Protein AF-A0A950UXP6-F1 (afdb_monomer)

Radius of gyration: 19.3 Å; Cα contacts (8 Å, |Δi|>4): 239; chains: 1; bounding box: 40×37×67 Å

pLDDT: mean 90.18, std 8.87, range [47.34, 98.25]
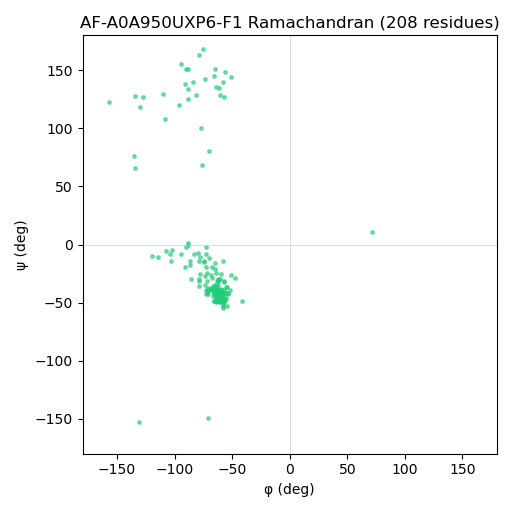
Foldseek 3Di:
DVVVVVVVLVVLQVVLVVLLVVCVVQFPDPLLSQLLNLLSVVSNDPDDDLVSLVSNVSLLLCLLAQPDPVCLLLSLLLQLLQNAQLLVLLACVVCLVVSVVVSVVSSVVSCVNYDHDDPSNVVSVVVSVVVSVVSNVLSVVHRQFDPPVLVDPDDDDPPDDPVRSVVVSCVSSCVVPDDVSSVVSVVRSSSSSNSSSVSSSVSSNVVVVD

Mean predicted aligned error: 5.14 Å

Structure (mmCIF, N/CA/C/O backbone):
data_AF-A0A950UXP6-F1
#
_entry.id   AF-A0A950UXP6-F1
#
loop_
_atom_site.group_PDB
_atom_site.id
_atom_site.type_symbol
_atom_site.label_atom_id
_atom_site.label_alt_id
_atom_site.label_comp_id
_atom_site.label_asym_id
_atom_site.label_entity_id
_atom_site.label_seq_id
_atom_site.pdbx_PDB_ins_code
_atom_site.Cartn_x
_atom_site.Cartn_y
_atom_site.Cartn_z
_atom_site.occupancy
_atom_site.B_iso_or_equiv
_atom_site.auth_seq_id
_atom_site.auth_comp_id
_atom_site.auth_asym_id
_atom_site.auth_atom_id
_atom_site.pdbx_PDB_model_num
ATOM 1 N N . GLY A 1 1 ? 12.033 -17.186 -8.660 1.00 54.62 1 GLY A N 1
ATOM 2 C CA . GLY A 1 1 ? 11.450 -17.536 -9.979 1.00 54.62 1 GLY A CA 1
ATOM 3 C C . GLY A 1 1 ? 10.002 -17.074 -10.069 1.00 54.62 1 GLY A C 1
ATOM 4 O O . GLY A 1 1 ? 9.448 -16.728 -9.034 1.00 54.62 1 GLY A O 1
ATOM 5 N N . ILE A 1 2 ? 9.396 -17.073 -11.267 1.00 62.41 2 ILE A N 1
ATOM 6 C CA . ILE A 1 2 ? 7.981 -16.674 -11.494 1.00 62.41 2 ILE A CA 1
ATOM 7 C C . ILE A 1 2 ? 7.035 -17.468 -10.588 1.00 62.41 2 ILE A C 1
ATOM 9 O O . ILE A 1 2 ? 6.173 -16.883 -9.944 1.00 62.41 2 ILE A O 1
ATOM 13 N N . ALA A 1 3 ? 7.279 -18.776 -10.458 1.00 72.31 3 ALA 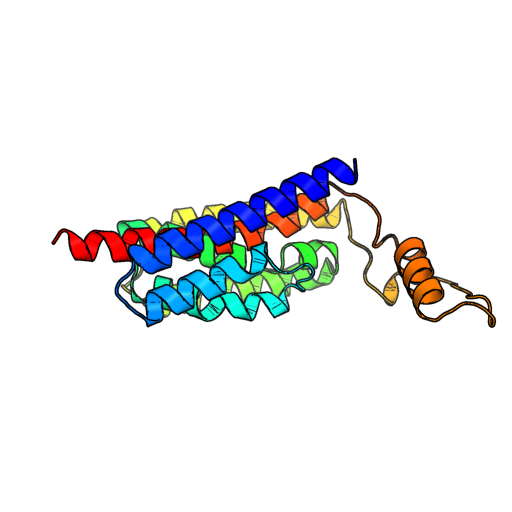A N 1
ATOM 14 C CA . ALA A 1 3 ? 6.513 -19.651 -9.576 1.00 72.31 3 ALA A CA 1
ATOM 15 C C . ALA A 1 3 ? 6.518 -19.166 -8.114 1.00 72.31 3 ALA A C 1
ATOM 17 O O . ALA A 1 3 ? 5.475 -19.121 -7.479 1.00 72.31 3 ALA A O 1
ATOM 18 N N . GLY A 1 4 ? 7.667 -18.706 -7.603 1.00 77.19 4 GLY A N 1
ATOM 19 C CA . GLY A 1 4 ? 7.795 -18.213 -6.226 1.00 77.19 4 GLY A CA 1
ATOM 20 C C . GLY A 1 4 ? 6.960 -16.962 -5.942 1.00 77.19 4 GLY A C 1
ATOM 21 O O . GLY A 1 4 ? 6.277 -16.906 -4.927 1.00 77.19 4 GLY A O 1
ATOM 22 N N . ALA A 1 5 ? 6.962 -15.982 -6.851 1.00 77.81 5 ALA A N 1
ATOM 23 C CA . ALA A 1 5 ? 6.135 -14.782 -6.702 1.00 77.81 5 ALA A CA 1
ATOM 24 C C . ALA A 1 5 ? 4.634 -15.111 -6.787 1.00 77.81 5 ALA A C 1
ATOM 26 O O . ALA A 1 5 ? 3.845 -14.564 -6.021 1.00 77.81 5 ALA A O 1
ATOM 27 N N . GLY A 1 6 ? 4.258 -16.053 -7.662 1.00 83.94 6 GLY A N 1
ATOM 28 C CA . GLY A 1 6 ? 2.890 -16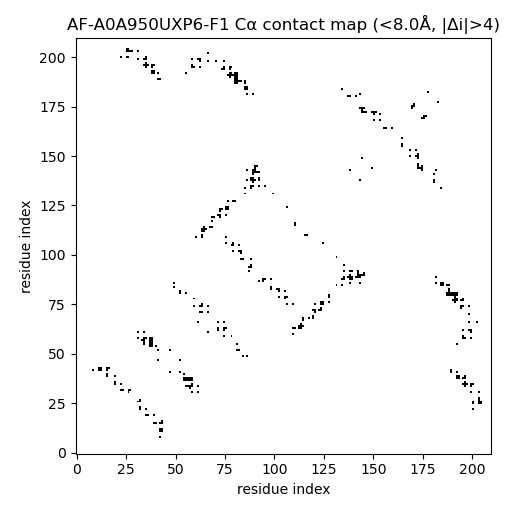.566 -7.747 1.00 83.94 6 GLY A CA 1
ATOM 29 C C . GLY A 1 6 ? 2.431 -17.247 -6.456 1.00 83.94 6 GLY A C 1
ATOM 30 O O . GLY A 1 6 ? 1.329 -16.974 -5.988 1.00 83.94 6 GLY A O 1
ATOM 31 N N . TYR A 1 7 ? 3.284 -18.065 -5.829 1.00 88.69 7 TYR A N 1
ATOM 32 C CA . TYR A 1 7 ? 2.965 -18.698 -4.545 1.00 88.69 7 TYR A CA 1
ATOM 33 C C . TYR A 1 7 ? 2.802 -17.687 -3.411 1.00 88.69 7 TYR A C 1
ATOM 35 O O . TYR A 1 7 ? 1.889 -17.836 -2.605 1.00 88.69 7 TYR A O 1
ATOM 43 N N . VAL A 1 8 ? 3.640 -16.646 -3.358 1.00 87.75 8 VAL A N 1
ATOM 44 C CA . VAL A 1 8 ? 3.496 -15.575 -2.360 1.00 87.75 8 VAL A CA 1
ATOM 45 C C . VAL A 1 8 ? 2.188 -14.815 -2.570 1.00 87.75 8 VAL A C 1
ATOM 47 O O . VAL A 1 8 ? 1.439 -14.641 -1.614 1.00 87.75 8 VAL A O 1
ATOM 50 N N . ALA A 1 9 ? 1.870 -14.423 -3.807 1.00 87.88 9 ALA A N 1
ATOM 51 C CA . ALA A 1 9 ? 0.616 -13.737 -4.116 1.00 87.88 9 ALA A CA 1
ATOM 52 C C . ALA A 1 9 ? -0.607 -14.596 -3.752 1.00 87.88 9 ALA A C 1
ATOM 54 O O . ALA A 1 9 ? -1.523 -14.114 -3.089 1.00 87.88 9 ALA A O 1
ATOM 55 N N . LEU A 1 10 ? -0.587 -15.885 -4.107 1.00 91.75 10 LEU A N 1
ATOM 56 C CA . LEU A 1 10 ? -1.640 -16.830 -3.741 1.00 91.75 10 LEU A CA 1
ATOM 57 C C . LEU A 1 10 ? -1.766 -16.977 -2.219 1.00 91.75 10 LEU A C 1
ATOM 59 O O . LEU A 1 10 ? -2.875 -16.936 -1.693 1.00 91.75 10 LEU A O 1
ATOM 63 N N . ALA A 1 11 ? -0.650 -17.110 -1.501 1.00 93.44 11 ALA A N 1
ATOM 64 C CA . ALA A 1 11 ? -0.654 -17.201 -0.044 1.00 93.44 11 ALA A CA 1
ATOM 65 C C . ALA A 1 11 ? -1.231 -15.933 0.605 1.00 93.44 11 ALA A C 1
ATOM 67 O O . ALA A 1 11 ? -2.054 -16.033 1.513 1.00 93.44 11 ALA A O 1
ATOM 68 N N . CYS A 1 12 ? -0.860 -14.748 0.112 1.00 92.88 12 CYS A N 1
ATOM 69 C CA . CYS A 1 12 ? -1.416 -13.473 0.560 1.00 92.88 12 CYS A CA 1
ATOM 70 C C . CYS A 1 12 ? -2.926 -13.377 0.300 1.00 92.88 12 CYS A C 1
ATOM 72 O O . CYS A 1 12 ? -3.671 -12.993 1.201 1.00 92.88 12 CYS A O 1
ATOM 74 N N . ALA A 1 13 ? -3.389 -13.781 -0.886 1.00 94.50 13 ALA A N 1
ATOM 75 C CA . ALA A 1 13 ? -4.809 -13.799 -1.226 1.00 94.50 13 ALA A CA 1
ATOM 76 C C . ALA A 1 13 ? -5.597 -14.756 -0.315 1.00 94.50 13 ALA A C 1
ATOM 78 O O . ALA A 1 13 ? -6.622 -14.378 0.253 1.00 94.50 13 ALA A O 1
ATOM 79 N N . LEU A 1 14 ? -5.090 -15.976 -0.102 1.00 96.81 14 LEU A N 1
ATOM 80 C CA . LEU A 1 14 ? -5.701 -16.956 0.802 1.00 96.81 14 LEU A CA 1
ATOM 81 C C . LEU A 1 14 ? -5.740 -16.448 2.248 1.00 96.81 14 LEU A C 1
ATOM 83 O O . LEU A 1 14 ? -6.762 -16.594 2.922 1.00 96.81 14 LEU A O 1
ATOM 87 N N . ALA A 1 15 ? -4.665 -15.812 2.717 1.00 96.44 15 ALA A N 1
ATOM 88 C CA . ALA A 1 15 ? -4.619 -15.199 4.039 1.00 96.44 15 ALA A CA 1
ATOM 89 C C . ALA A 1 15 ? -5.642 -14.059 4.174 1.00 96.44 15 ALA A C 1
ATOM 91 O O . ALA A 1 15 ? -6.345 -13.994 5.182 1.00 96.44 15 ALA A O 1
ATOM 92 N N . ALA A 1 16 ? -5.790 -13.206 3.156 1.00 96.94 16 ALA A N 1
ATOM 93 C CA . ALA A 1 16 ? -6.777 -12.126 3.144 1.00 96.94 16 ALA A CA 1
ATOM 94 C C . ALA A 1 16 ? -8.223 -12.648 3.149 1.00 96.94 16 ALA A C 1
ATOM 96 O O . ALA A 1 16 ? -9.075 -12.106 3.862 1.00 96.94 16 ALA A O 1
ATOM 97 N N . VAL A 1 17 ? -8.501 -13.740 2.429 1.0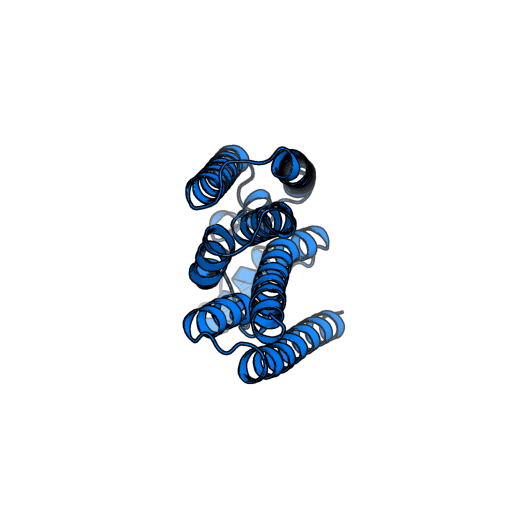0 97.62 17 VAL A N 1
ATOM 98 C CA . VAL A 1 17 ? -9.807 -14.421 2.461 1.00 97.62 17 VAL A CA 1
ATOM 99 C C . VAL A 1 17 ? -10.066 -15.031 3.839 1.00 97.62 17 VAL A C 1
ATOM 101 O O . VAL A 1 17 ? -11.121 -14.794 4.431 1.00 97.62 17 VAL A O 1
ATOM 104 N N . ALA A 1 18 ? -9.100 -15.762 4.400 1.00 97.81 18 ALA A N 1
ATOM 105 C CA . ALA A 1 18 ? -9.225 -16.340 5.737 1.00 97.81 18 ALA A CA 1
ATOM 106 C C . ALA A 1 18 ? -9.451 -15.253 6.801 1.00 97.81 18 ALA A C 1
ATOM 108 O O . ALA A 1 18 ? -10.334 -15.381 7.654 1.00 97.81 18 ALA A O 1
ATOM 109 N N . PHE A 1 19 ? -8.712 -14.146 6.719 1.00 97.88 19 PHE A N 1
ATOM 110 C CA . PHE A 1 19 ? -8.855 -13.028 7.644 1.00 97.88 19 PHE A CA 1
ATOM 111 C C . PHE A 1 19 ? -10.197 -12.304 7.476 1.00 97.88 19 PHE A C 1
ATOM 113 O O . PHE A 1 19 ? -10.835 -11.965 8.474 1.00 97.88 19 PHE A O 1
ATOM 120 N N . SER A 1 20 ? -10.703 -12.183 6.245 1.00 97.75 20 SER A N 1
ATOM 121 C CA . SER A 1 20 ? -12.061 -11.692 5.976 1.00 97.75 20 SER A CA 1
ATOM 122 C C . SER A 1 20 ? -13.133 -12.550 6.658 1.00 97.75 20 SER A C 1
ATOM 124 O O . SER A 1 20 ? -14.059 -12.012 7.267 1.00 97.75 20 SER A O 1
ATOM 126 N N . VAL A 1 21 ? -12.992 -13.882 6.648 1.00 98.06 21 VAL A N 1
ATOM 127 C CA . VAL A 1 21 ? -13.912 -14.790 7.364 1.00 98.06 21 VAL A CA 1
ATOM 128 C C . VAL A 1 21 ? -13.849 -14.567 8.878 1.00 98.06 21 VAL A C 1
ATOM 130 O O . VAL A 1 21 ? -14.887 -14.552 9.549 1.00 98.06 21 VAL A O 1
ATOM 133 N N . VAL A 1 22 ? -12.650 -14.364 9.433 1.00 97.81 22 VAL A N 1
ATOM 134 C CA . VAL A 1 22 ? -12.478 -14.049 10.860 1.00 97.81 22 VAL A CA 1
ATOM 135 C C . VAL A 1 22 ? -13.161 -12.724 11.204 1.00 97.81 22 VAL A C 1
ATOM 137 O O . VAL A 1 22 ? -13.957 -12.689 12.144 1.00 97.81 22 VAL A O 1
ATOM 140 N N . ILE A 1 23 ? -12.924 -11.666 10.424 1.00 97.31 23 ILE A N 1
ATOM 141 C CA . ILE A 1 23 ? -13.570 -10.355 10.584 1.00 97.31 23 ILE A CA 1
ATOM 142 C C . ILE A 1 23 ? -15.091 -10.484 10.509 1.00 97.31 23 ILE A C 1
ATOM 144 O O . ILE A 1 23 ? -15.781 -10.000 11.404 1.00 97.31 23 ILE A O 1
ATOM 148 N N . TRP A 1 24 ? -15.625 -11.193 9.511 1.00 97.12 24 TRP A N 1
ATOM 149 C CA . TRP A 1 24 ? -17.066 -11.401 9.356 1.00 97.12 24 TRP A CA 1
ATOM 150 C C . TRP A 1 24 ? -17.715 -11.979 10.621 1.00 97.12 24 TRP A C 1
ATOM 152 O O . TRP A 1 24 ? -18.787 -11.538 11.032 1.00 97.12 24 TRP A O 1
ATOM 162 N N . ARG A 1 25 ? -17.046 -12.943 11.266 1.00 96.25 25 ARG A N 1
ATOM 163 C CA . ARG A 1 25 ? -17.531 -13.604 12.488 1.00 96.25 25 ARG A CA 1
ATOM 164 C C . ARG A 1 25 ? -17.308 -12.763 13.753 1.00 96.25 25 ARG A C 1
ATOM 166 O O . ARG A 1 25 ? -18.116 -12.804 14.686 1.00 96.25 25 ARG A O 1
ATOM 173 N N . ARG A 1 26 ? -16.193 -12.030 13.825 1.00 95.44 26 ARG A N 1
ATOM 174 C CA . ARG A 1 26 ? -15.686 -11.389 15.056 1.00 95.44 26 ARG A CA 1
ATOM 175 C C . ARG A 1 26 ? -15.936 -9.883 15.142 1.00 95.44 26 ARG A C 1
ATOM 177 O O . ARG A 1 26 ? -15.877 -9.339 16.240 1.00 95.44 26 ARG A O 1
ATOM 184 N N . VAL A 1 27 ? -16.306 -9.216 14.057 1.00 95.38 27 VAL A N 1
ATOM 185 C CA . VAL A 1 27 ? -16.578 -7.773 14.038 1.00 95.38 27 VAL A CA 1
ATOM 186 C C . VAL A 1 27 ? -18.087 -7.544 13.881 1.00 95.38 27 VAL A C 1
ATOM 188 O O . VAL A 1 27 ? -18.634 -7.820 12.816 1.00 95.38 27 VAL A O 1
ATOM 191 N N . PRO A 1 28 ? -18.801 -7.100 14.935 1.00 91.88 28 PRO A N 1
ATOM 192 C CA . PRO A 1 28 ? -20.252 -6.921 14.865 1.00 91.88 28 PRO A CA 1
ATOM 193 C C . PRO A 1 28 ? -20.639 -5.695 14.023 1.00 91.88 28 PRO A C 1
ATOM 195 O O . PRO A 1 28 ? -21.582 -5.764 13.225 1.00 91.88 28 PRO A O 1
ATOM 198 N N . ASP A 1 29 ? -19.877 -4.604 14.150 1.00 93.75 29 ASP A N 1
ATOM 199 C CA . ASP A 1 29 ? -20.122 -3.355 13.435 1.00 93.75 29 ASP A CA 1
ATOM 200 C C . ASP A 1 29 ? -20.053 -3.559 11.913 1.00 93.75 29 ASP A C 1
ATOM 202 O O . ASP A 1 29 ? -19.114 -4.153 11.372 1.00 93.75 29 ASP A O 1
ATOM 206 N N . ARG A 1 30 ? -21.096 -3.106 11.212 1.00 95.56 30 ARG A N 1
ATOM 207 C CA . ARG A 1 30 ? -21.222 -3.284 9.758 1.00 95.56 30 ARG A CA 1
ATOM 208 C C . ARG A 1 30 ? -20.224 -2.403 9.019 1.00 95.56 30 ARG A C 1
ATOM 210 O O . ARG A 1 30 ? -19.632 -2.859 8.043 1.00 95.56 30 ARG A O 1
ATOM 217 N N . PHE A 1 31 ? -20.015 -1.179 9.502 1.00 95.88 31 PHE A N 1
ATOM 218 C CA . PHE A 1 31 ? -19.092 -0.251 8.862 1.00 95.88 31 PHE A CA 1
ATOM 219 C C . PHE A 1 31 ? -17.634 -0.678 9.071 1.00 95.88 31 PHE A C 1
ATOM 221 O O . PHE A 1 31 ? -16.878 -0.694 8.108 1.00 95.88 31 PHE A O 1
ATOM 228 N N . ALA A 1 32 ? -17.259 -1.142 10.267 1.00 96.69 32 ALA A N 1
ATOM 229 C CA . ALA A 1 32 ? -15.955 -1.753 10.533 1.00 96.69 32 ALA A CA 1
ATOM 230 C C . ALA A 1 32 ? -15.675 -2.946 9.607 1.00 96.69 32 ALA A C 1
ATOM 232 O O . ALA A 1 32 ? -14.589 -3.047 9.045 1.00 96.69 32 ALA A O 1
ATOM 233 N N . ARG A 1 33 ? -16.654 -3.839 9.400 1.00 97.19 33 ARG A N 1
ATOM 234 C CA . ARG A 1 33 ? -16.501 -4.958 8.454 1.00 97.19 33 ARG A CA 1
ATOM 235 C C . ARG A 1 33 ? -16.262 -4.474 7.033 1.00 97.19 33 ARG A C 1
ATOM 237 O O . ARG A 1 33 ? -15.316 -4.934 6.406 1.00 97.19 33 ARG A O 1
ATOM 244 N N . PHE A 1 34 ? -17.093 -3.548 6.556 1.00 97.81 34 PHE A N 1
ATOM 245 C CA . PHE A 1 34 ? -16.914 -2.940 5.240 1.00 97.81 34 PHE A CA 1
ATOM 246 C C . PHE A 1 34 ? -15.514 -2.338 5.110 1.00 97.81 34 PHE A C 1
ATOM 248 O O . PHE A 1 34 ? -14.769 -2.731 4.224 1.00 97.81 34 PHE A O 1
ATOM 255 N N . ALA A 1 35 ? -15.120 -1.482 6.051 1.00 97.88 35 ALA A N 1
ATOM 256 C CA . ALA A 1 35 ? -13.814 -0.845 6.083 1.00 97.88 35 ALA A CA 1
ATOM 257 C C . ALA A 1 35 ? -12.660 -1.862 6.045 1.00 97.88 35 ALA A C 1
ATOM 259 O O . ALA A 1 35 ? -11.744 -1.730 5.236 1.00 97.88 35 ALA A O 1
ATOM 260 N N . ALA A 1 36 ? -12.728 -2.917 6.858 1.00 98.00 36 ALA A N 1
ATOM 261 C CA . ALA A 1 36 ? -11.704 -3.953 6.881 1.00 98.00 36 ALA A CA 1
ATOM 262 C C . ALA A 1 36 ? -11.651 -4.759 5.574 1.00 98.00 36 ALA A C 1
ATOM 264 O O . ALA A 1 36 ? -10.561 -5.056 5.096 1.00 98.00 36 ALA A O 1
ATOM 265 N N . PHE A 1 37 ? -12.795 -5.080 4.964 1.00 97.88 37 PHE A N 1
ATOM 266 C CA . PHE A 1 37 ? -12.825 -5.748 3.659 1.00 97.88 37 PHE A CA 1
ATOM 267 C C . PHE A 1 37 ? -12.259 -4.865 2.554 1.00 97.88 37 PHE A C 1
ATOM 269 O O . PHE A 1 37 ? -11.492 -5.356 1.729 1.00 97.88 37 PHE A O 1
ATOM 276 N N . SER A 1 38 ? -12.554 -3.567 2.573 1.00 97.38 38 SER A N 1
ATOM 277 C CA . SER A 1 38 ? -11.993 -2.636 1.600 1.00 97.38 38 SER A CA 1
ATOM 278 C C . SER A 1 38 ? -10.466 -2.530 1.729 1.00 97.38 38 SER A C 1
ATOM 280 O O . SER A 1 38 ? -9.775 -2.481 0.717 1.00 97.38 38 SER A O 1
ATOM 282 N N . ALA A 1 39 ? -9.916 -2.616 2.947 1.00 97.25 39 ALA A N 1
ATOM 283 C CA . ALA A 1 39 ? -8.470 -2.731 3.167 1.00 97.25 39 ALA A CA 1
ATOM 284 C C . ALA A 1 39 ? -7.879 -4.109 2.810 1.00 97.25 39 ALA A C 1
ATOM 286 O O . ALA A 1 39 ? -6.677 -4.214 2.602 1.00 97.25 39 ALA A O 1
ATOM 287 N N . LEU A 1 40 ? -8.674 -5.179 2.726 1.00 97.25 40 LEU A N 1
ATOM 288 C CA . LEU A 1 40 ? -8.187 -6.505 2.316 1.00 97.25 40 LEU A CA 1
ATOM 289 C C . LEU A 1 40 ? -8.291 -6.751 0.811 1.00 97.25 40 LEU A C 1
ATOM 291 O O . LEU A 1 40 ? -7.575 -7.607 0.289 1.00 97.25 40 LEU A O 1
ATOM 295 N N . LEU A 1 41 ? -9.129 -5.988 0.106 1.00 95.44 41 LEU A N 1
ATOM 296 C CA . LEU A 1 41 ? -9.286 -6.091 -1.343 1.00 95.44 41 LEU A CA 1
ATOM 297 C C . LEU A 1 41 ? -7.946 -6.007 -2.110 1.00 95.44 41 LEU A C 1
ATOM 299 O O . LEU A 1 41 ? -7.759 -6.824 -3.015 1.00 95.44 41 LEU A O 1
ATOM 303 N N . PRO A 1 42 ? -6.978 -5.146 -1.722 1.00 94.31 42 PRO A N 1
ATOM 304 C CA . PRO A 1 42 ? -5.639 -5.093 -2.312 1.00 94.31 42 PRO A CA 1
ATOM 305 C C . PRO A 1 42 ? -4.906 -6.429 -2.477 1.00 94.31 42 PRO A C 1
ATOM 307 O O . PRO A 1 42 ? -4.102 -6.589 -3.390 1.00 94.31 42 PRO A O 1
ATOM 310 N N . PHE A 1 43 ? -5.190 -7.408 -1.620 1.00 93.81 43 PHE A N 1
ATOM 311 C CA . PHE A 1 43 ? -4.506 -8.700 -1.626 1.00 93.81 43 PHE A CA 1
ATOM 312 C C . PHE A 1 43 ? -5.107 -9.732 -2.582 1.00 93.81 43 PHE A C 1
ATOM 314 O O . PHE A 1 43 ? -4.482 -10.766 -2.814 1.00 93.81 43 PHE A O 1
ATOM 321 N N . VAL A 1 44 ? -6.320 -9.502 -3.089 1.00 92.00 44 VAL A N 1
ATOM 322 C CA . VAL A 1 44 ? -7.049 -10.489 -3.905 1.00 92.00 44 VAL A CA 1
ATOM 323 C C . VAL A 1 44 ? -7.258 -10.053 -5.347 1.00 92.00 44 VAL A C 1
ATOM 325 O O . VAL A 1 44 ? -7.658 -10.883 -6.162 1.00 92.00 44 VAL A O 1
ATOM 328 N N . THR A 1 45 ? -6.987 -8.793 -5.694 1.00 86.81 45 THR A N 1
ATOM 329 C CA . THR A 1 45 ? -6.994 -8.407 -7.107 1.00 86.81 45 THR A CA 1
ATOM 330 C C . THR A 1 45 ? -5.625 -8.631 -7.736 1.00 86.81 45 THR A C 1
ATOM 332 O O . THR A 1 45 ? -4.573 -8.589 -7.099 1.00 86.81 45 THR A O 1
ATOM 335 N N . THR A 1 46 ? -5.660 -8.892 -9.035 1.00 73.12 46 THR A N 1
ATOM 336 C CA . THR A 1 46 ? -4.483 -9.172 -9.849 1.00 73.12 46 THR A CA 1
ATOM 337 C C . THR A 1 46 ? -3.776 -7.904 -10.324 1.00 73.12 46 THR A C 1
ATOM 339 O O . THR A 1 46 ? -2.710 -8.005 -10.931 1.00 73.12 46 THR A O 1
ATOM 342 N N . PHE A 1 47 ? -4.365 -6.725 -10.099 1.00 67.06 47 PHE A N 1
ATOM 343 C CA . PHE A 1 47 ? -3.864 -5.461 -10.621 1.00 67.06 47 PHE A CA 1
ATOM 344 C C . PHE A 1 47 ? -4.363 -4.274 -9.785 1.00 67.06 47 PHE A C 1
ATOM 346 O O . PHE A 1 47 ? -5.567 -4.079 -9.644 1.00 67.06 47 PHE A O 1
ATOM 353 N N . PHE A 1 48 ? -3.425 -3.484 -9.262 1.00 66.88 48 PHE A N 1
ATOM 354 C CA . PHE A 1 48 ? -3.682 -2.197 -8.619 1.00 66.88 48 PHE A CA 1
ATOM 355 C C . PHE A 1 48 ? -2.666 -1.185 -9.131 1.00 66.88 48 PHE A C 1
ATOM 357 O O . PHE A 1 48 ? -1.453 -1.412 -9.042 1.00 66.88 48 PHE A O 1
ATOM 364 N N . HIS A 1 49 ? -3.158 -0.052 -9.611 1.00 73.31 49 HIS A N 1
ATOM 365 C CA . HIS A 1 49 ? -2.405 1.184 -9.530 1.00 73.31 49 HIS A CA 1
ATOM 366 C C . HIS A 1 49 ? -2.515 1.753 -8.121 1.00 73.31 49 HIS A C 1
ATOM 368 O O . HIS A 1 49 ? -3.400 1.416 -7.342 1.00 73.31 49 HIS A O 1
ATOM 374 N N . GLU A 1 50 ? -1.620 2.664 -7.785 1.00 66.75 50 GLU A N 1
ATOM 375 C CA . GLU A 1 50 ? -1.624 3.284 -6.468 1.00 66.75 50 GLU A CA 1
ATOM 376 C C . GLU A 1 50 ? -2.916 4.093 -6.202 1.00 66.75 50 GLU A C 1
ATOM 378 O O . GLU A 1 50 ? -3.454 4.037 -5.100 1.00 66.75 50 GLU A O 1
ATOM 383 N N . HIS A 1 51 ? -3.535 4.693 -7.230 1.00 72.56 51 HIS A N 1
ATOM 384 C CA . HIS A 1 51 ? -4.865 5.315 -7.109 1.00 72.56 51 HIS A CA 1
ATOM 385 C C . HIS A 1 51 ? -6.005 4.316 -6.864 1.00 72.56 51 HIS A C 1
ATOM 387 O O . HIS A 1 51 ? -7.056 4.693 -6.354 1.00 72.56 51 HIS A O 1
ATOM 393 N N . ASP A 1 52 ? -5.820 3.033 -7.162 1.00 76.94 52 ASP A N 1
ATOM 394 C CA . ASP A 1 52 ? -6.830 2.018 -6.863 1.00 76.94 52 ASP A CA 1
ATOM 395 C C . ASP A 1 52 ? -6.865 1.701 -5.348 1.00 76.94 52 ASP A C 1
ATOM 397 O O . ASP A 1 52 ? -7.851 1.157 -4.842 1.00 76.94 52 ASP A O 1
ATOM 401 N N . LEU A 1 53 ? -5.847 2.125 -4.578 1.00 84.75 53 LEU A N 1
ATOM 402 C CA . LEU A 1 53 ? -5.828 2.045 -3.109 1.00 84.75 53 LEU A CA 1
ATOM 403 C C . LEU A 1 53 ? -6.763 3.049 -2.426 1.00 84.75 53 LEU A C 1
ATOM 405 O O . LEU A 1 53 ? -6.942 2.977 -1.208 1.00 84.75 53 LEU A O 1
ATOM 409 N N . LEU A 1 54 ? -7.454 3.908 -3.186 1.00 88.31 54 LEU A N 1
ATOM 410 C CA . LEU A 1 54 ? -8.614 4.659 -2.691 1.00 88.31 54 LEU A CA 1
ATOM 411 C C . LEU A 1 54 ? -9.647 3.736 -2.025 1.00 88.31 54 LEU A C 1
ATOM 413 O O . LEU A 1 54 ? -10.349 4.151 -1.102 1.00 88.31 54 LEU A O 1
ATOM 417 N N . VAL A 1 55 ? -9.697 2.458 -2.418 1.00 92.50 55 VAL A N 1
ATOM 418 C CA . VAL A 1 55 ? -10.540 1.459 -1.755 1.00 92.50 55 VAL A CA 1
ATOM 419 C C . VAL A 1 55 ? -10.207 1.280 -0.268 1.00 92.50 55 VAL A C 1
ATOM 421 O O . VAL A 1 55 ? -11.096 0.953 0.506 1.00 92.50 55 VAL A O 1
ATOM 424 N N . ALA A 1 56 ? -8.986 1.568 0.191 1.00 94.75 56 ALA A N 1
ATOM 425 C CA . ALA A 1 56 ? -8.617 1.490 1.607 1.00 94.75 56 ALA A CA 1
ATOM 426 C C . ALA A 1 56 ? -9.076 2.711 2.437 1.00 94.75 56 ALA A C 1
ATOM 428 O O . ALA A 1 56 ? -8.980 2.687 3.667 1.00 94.75 56 ALA A O 1
ATOM 429 N N . TYR A 1 57 ? -9.615 3.770 1.819 1.00 94.44 57 TYR A N 1
ATOM 430 C CA . TYR A 1 57 ? -10.012 5.002 2.522 1.00 94.44 57 TYR A CA 1
ATOM 431 C C . TYR A 1 57 ? -11.064 4.795 3.621 1.00 94.44 57 TYR A C 1
ATOM 433 O O . TYR A 1 57 ? -10.907 5.380 4.694 1.00 94.44 57 TYR A O 1
ATOM 441 N N . PRO A 1 58 ? -12.093 3.940 3.453 1.00 97.00 58 PRO A N 1
ATOM 442 C CA . PRO A 1 58 ? -13.002 3.608 4.545 1.00 97.00 58 PRO A CA 1
ATOM 443 C C . PRO A 1 58 ? -12.273 3.065 5.784 1.00 97.00 58 PRO A C 1
ATOM 445 O O . PRO A 1 58 ? -12.651 3.400 6.905 1.00 97.00 58 PRO A O 1
ATOM 448 N N . ALA A 1 59 ? -11.203 2.284 5.600 1.00 97.56 59 ALA A N 1
ATOM 449 C CA . ALA A 1 59 ? -10.378 1.769 6.693 1.00 97.56 59 ALA A CA 1
ATOM 450 C C . ALA A 1 59 ? -9.545 2.855 7.364 1.00 97.56 59 ALA A C 1
ATOM 452 O O . ALA A 1 59 ? -9.498 2.912 8.592 1.00 97.56 59 ALA A O 1
ATOM 453 N N . VAL A 1 60 ? -8.943 3.742 6.571 1.00 96.38 60 VAL A N 1
ATOM 454 C CA . VAL A 1 60 ? -8.218 4.915 7.076 1.00 96.38 60 VAL A CA 1
ATOM 455 C C . VAL A 1 60 ? -9.136 5.784 7.933 1.00 96.38 60 VAL A C 1
ATOM 457 O O . VAL A 1 60 ? -8.799 6.078 9.079 1.00 96.38 60 VAL A O 1
ATOM 460 N N . ILE A 1 61 ? -10.316 6.137 7.418 1.00 95.88 61 ILE A N 1
ATOM 461 C CA . ILE A 1 61 ? -11.298 6.973 8.122 1.00 95.88 61 ILE A CA 1
ATOM 462 C C . ILE A 1 61 ? -11.766 6.281 9.402 1.00 95.88 61 ILE A C 1
ATOM 464 O O . ILE A 1 61 ? -11.778 6.898 10.468 1.00 95.88 61 ILE A O 1
ATOM 468 N N . TRP A 1 62 ? -12.112 4.992 9.327 1.00 96.38 62 TRP A N 1
ATOM 469 C CA . TRP A 1 62 ? -12.510 4.232 10.509 1.00 96.38 62 TRP A CA 1
ATOM 470 C C . TRP A 1 62 ? -11.411 4.258 11.573 1.00 96.38 62 TRP A C 1
ATOM 472 O O . TRP A 1 62 ? -11.679 4.580 12.730 1.00 96.38 62 TRP A O 1
ATOM 482 N N . CYS A 1 63 ? -10.164 3.984 11.184 1.00 95.75 63 CYS A N 1
ATOM 483 C CA . CYS A 1 63 ? -9.028 3.982 12.096 1.00 95.75 63 CYS A CA 1
ATOM 484 C C . CYS A 1 63 ? -8.764 5.371 12.692 1.00 95.75 63 CYS A C 1
ATOM 486 O O . CYS A 1 63 ? -8.580 5.476 13.905 1.00 95.75 63 CYS A O 1
ATOM 488 N N . ALA A 1 64 ? -8.811 6.431 11.885 1.00 94.38 64 ALA A N 1
ATOM 48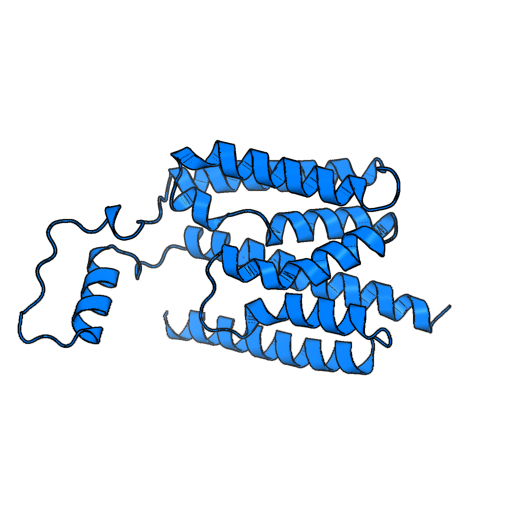9 C CA . ALA A 1 64 ? -8.615 7.807 12.342 1.00 94.38 64 ALA A CA 1
ATOM 490 C C . ALA A 1 64 ? -9.647 8.222 13.403 1.00 94.38 64 ALA A C 1
ATOM 492 O O . ALA A 1 64 ? -9.288 8.878 14.383 1.00 94.38 64 ALA A O 1
ATOM 493 N N . LEU A 1 65 ? -10.903 7.795 13.233 1.00 93.69 65 LEU A N 1
ATOM 494 C CA . LEU A 1 65 ? -12.022 8.147 14.111 1.00 93.69 65 LEU A CA 1
ATOM 495 C C . LEU A 1 65 ? -12.169 7.235 15.339 1.00 93.69 65 LEU A C 1
ATOM 497 O O . LEU A 1 65 ? -12.728 7.660 16.347 1.00 93.69 65 LEU A O 1
ATOM 501 N N . ARG A 1 66 ? -11.763 5.960 15.252 1.00 92.62 66 ARG A N 1
ATOM 502 C CA . ARG A 1 66 ? -12.149 4.921 16.234 1.00 92.62 66 ARG A CA 1
ATOM 503 C C . ARG A 1 66 ? -10.983 4.262 16.969 1.00 92.62 66 ARG A C 1
ATOM 505 O O . ARG A 1 66 ? -11.223 3.509 17.921 1.00 92.62 66 ARG A O 1
ATOM 512 N N . THR A 1 67 ? -9.736 4.505 16.560 1.00 90.88 67 THR A N 1
ATOM 513 C CA . THR A 1 67 ? -8.572 3.997 17.302 1.00 90.88 67 THR A CA 1
ATOM 514 C C . THR A 1 67 ? -8.258 4.904 18.487 1.00 90.88 67 THR A C 1
ATOM 516 O O . THR A 1 67 ? -8.143 6.118 18.339 1.00 90.88 67 THR A O 1
ATOM 519 N N . GLY A 1 68 ? -8.131 4.304 19.675 1.00 86.06 68 GLY A N 1
ATOM 520 C CA . GLY A 1 68 ? -7.708 5.020 20.879 1.00 86.06 68 GLY A CA 1
ATOM 521 C C . GLY A 1 68 ? -6.207 5.319 20.870 1.00 86.06 68 GLY A C 1
ATOM 522 O O . GLY A 1 68 ? -5.459 4.749 20.068 1.00 86.06 68 GLY A O 1
ATOM 523 N N . SER A 1 69 ? -5.768 6.170 21.798 1.00 82.81 69 SER A N 1
ATOM 524 C CA . SER A 1 69 ? -4.386 6.665 21.921 1.00 82.81 69 SER A CA 1
ATOM 525 C C . SER A 1 69 ? -3.297 5.600 21.705 1.00 82.81 69 SER A C 1
ATOM 527 O O . SER A 1 69 ? -2.423 5.799 20.863 1.00 82.81 69 SER A O 1
ATOM 529 N N . ALA A 1 70 ? -3.406 4.435 22.355 1.00 83.94 70 ALA A N 1
ATOM 530 C CA . ALA A 1 70 ? -2.410 3.360 22.282 1.00 83.94 70 ALA A CA 1
ATOM 531 C C . ALA A 1 70 ? -2.206 2.762 20.873 1.00 83.94 70 ALA A C 1
ATOM 533 O O . ALA A 1 70 ? -1.119 2.290 20.554 1.00 83.94 70 ALA A O 1
ATOM 534 N N . MET A 1 71 ? -3.237 2.768 20.021 1.00 91.75 71 MET A N 1
ATOM 535 C CA . MET A 1 71 ? -3.171 2.216 18.656 1.00 91.75 71 MET A CA 1
ATOM 536 C C . MET A 1 71 ? -3.075 3.298 17.577 1.00 91.75 71 MET A C 1
ATOM 538 O O . MET A 1 71 ? -2.831 2.986 16.410 1.00 91.75 71 MET A O 1
ATOM 542 N N . ARG A 1 72 ? -3.235 4.570 17.955 1.00 91.56 72 ARG A N 1
ATOM 543 C CA . ARG A 1 72 ? -3.322 5.701 17.026 1.00 91.56 72 ARG A CA 1
ATOM 544 C C . ARG A 1 72 ? -2.032 5.906 16.229 1.00 91.56 72 ARG A C 1
ATOM 546 O O . ARG A 1 72 ? -2.091 6.200 15.041 1.00 91.56 72 ARG A O 1
ATOM 553 N N . ALA A 1 73 ? -0.874 5.673 16.849 1.00 94.38 73 ALA A N 1
ATOM 554 C CA . ALA A 1 73 ? 0.425 5.740 16.179 1.00 94.38 73 ALA A CA 1
ATOM 555 C C . ALA A 1 73 ? 0.563 4.681 15.069 1.00 94.38 73 ALA A C 1
ATOM 557 O O . ALA A 1 73 ? 1.001 4.987 13.961 1.00 94.38 73 ALA A O 1
ATOM 558 N N . VAL A 1 74 ? 0.125 3.446 15.340 1.00 96.00 74 VAL A N 1
ATOM 559 C CA . VAL A 1 74 ? 0.138 2.351 14.356 1.00 96.00 74 VAL A CA 1
ATOM 560 C C . VAL A 1 74 ? -0.877 2.617 13.246 1.00 96.00 74 VAL A C 1
ATOM 562 O O . VAL A 1 74 ? -0.580 2.383 12.081 1.00 96.00 74 VAL A O 1
ATOM 565 N N . ALA A 1 75 ? -2.051 3.152 13.587 1.00 96.25 75 ALA A N 1
ATOM 566 C CA . ALA A 1 75 ? -3.073 3.541 12.620 1.00 96.25 75 ALA A CA 1
ATOM 567 C C . ALA A 1 75 ? -2.597 4.645 11.667 1.00 96.25 75 ALA A C 1
ATOM 569 O O . ALA A 1 75 ? -2.833 4.555 10.460 1.00 96.25 75 ALA A O 1
ATOM 570 N N . LEU A 1 76 ? -1.880 5.644 12.189 1.00 96.31 76 LEU A N 1
ATOM 571 C CA . LEU A 1 76 ? -1.247 6.681 11.381 1.00 96.31 76 LEU A CA 1
ATOM 572 C C . LEU A 1 76 ? -0.175 6.084 10.463 1.00 96.31 76 LEU A C 1
ATOM 574 O O . LEU A 1 76 ? -0.202 6.325 9.260 1.00 96.31 76 LEU A O 1
ATOM 578 N N . ALA A 1 77 ? 0.729 5.257 10.997 1.00 97.19 77 ALA A N 1
ATOM 579 C CA . ALA A 1 77 ? 1.756 4.601 10.189 1.00 97.19 77 ALA A CA 1
ATOM 580 C C . ALA A 1 77 ? 1.143 3.728 9.081 1.00 97.19 77 ALA A C 1
ATOM 582 O O . ALA A 1 77 ? 1.569 3.807 7.935 1.00 97.19 77 ALA A O 1
ATOM 583 N N . ALA A 1 78 ? 0.105 2.949 9.395 1.00 97.56 78 ALA A N 1
ATOM 584 C CA . ALA A 1 78 ? -0.611 2.116 8.432 1.00 97.56 78 ALA A CA 1
ATOM 585 C C . ALA A 1 78 ? -1.312 2.950 7.348 1.00 97.56 78 ALA A C 1
ATOM 587 O O . ALA A 1 78 ? -1.268 2.591 6.173 1.00 97.56 78 ALA A O 1
ATOM 588 N N . THR A 1 79 ? -1.902 4.086 7.735 1.00 96.56 79 THR A N 1
ATOM 589 C CA . THR A 1 79 ? -2.501 5.057 6.809 1.00 96.56 79 THR A CA 1
ATOM 590 C C . THR A 1 79 ? -1.461 5.606 5.840 1.00 96.56 79 THR A C 1
ATOM 592 O O . THR A 1 79 ? -1.688 5.602 4.635 1.00 96.56 79 THR A O 1
ATOM 595 N N . LEU A 1 80 ? -0.307 6.040 6.349 1.00 96.94 80 LEU A N 1
ATOM 596 C CA . LEU A 1 80 ? 0.758 6.596 5.518 1.00 96.94 80 LEU A CA 1
ATOM 597 C C . LEU A 1 80 ? 1.409 5.529 4.632 1.00 96.94 80 LEU A C 1
ATOM 599 O O . LEU A 1 80 ? 1.672 5.786 3.464 1.00 96.94 80 LEU A O 1
ATOM 603 N N . LEU A 1 81 ? 1.600 4.310 5.142 1.00 96.88 81 LEU A N 1
ATOM 604 C CA . LEU A 1 81 ? 2.044 3.177 4.332 1.00 96.88 81 LEU A CA 1
ATOM 605 C C . LEU A 1 81 ? 1.084 2.911 3.170 1.00 96.88 81 LEU A C 1
ATOM 607 O O . LEU A 1 81 ? 1.547 2.754 2.048 1.00 96.88 81 LEU A O 1
ATOM 611 N N . ALA A 1 82 ? -0.227 2.895 3.416 1.00 95.31 82 ALA A N 1
ATOM 612 C CA . ALA A 1 82 ? -1.227 2.644 2.380 1.00 95.31 82 ALA A CA 1
ATOM 613 C C . ALA A 1 82 ? -1.402 3.811 1.390 1.00 95.31 82 ALA A C 1
ATOM 615 O O . ALA A 1 82 ? -1.745 3.564 0.240 1.00 95.31 82 ALA A O 1
ATOM 616 N N . GLY A 1 83 ? -1.211 5.057 1.836 1.00 93.00 83 GLY A N 1
ATOM 617 C CA . GLY A 1 83 ? -1.558 6.257 1.067 1.00 93.00 83 GLY A CA 1
ATOM 618 C C . GLY A 1 83 ? -0.404 6.990 0.378 1.00 93.00 83 GLY A C 1
ATOM 619 O O . GLY A 1 83 ? -0.666 7.978 -0.299 1.00 93.00 83 GLY A O 1
ATOM 620 N N . ILE A 1 84 ? 0.851 6.579 0.583 1.00 94.44 84 ILE A N 1
ATOM 621 C CA . ILE A 1 84 ? 2.020 7.169 -0.089 1.00 94.44 84 ILE A CA 1
ATOM 622 C C . ILE A 1 84 ? 2.322 6.413 -1.390 1.00 94.44 84 ILE A C 1
ATOM 624 O O . ILE A 1 84 ? 2.392 5.181 -1.388 1.00 94.44 84 ILE A O 1
ATOM 628 N N . ASP A 1 85 ? 2.641 7.158 -2.455 1.00 93.38 85 ASP A N 1
ATOM 629 C CA . ASP A 1 85 ? 3.047 6.605 -3.756 1.00 93.38 85 ASP A CA 1
ATOM 630 C C . ASP A 1 85 ? 4.487 6.081 -3.740 1.00 93.38 85 ASP A C 1
ATOM 632 O O . ASP A 1 85 ? 5.406 6.648 -4.341 1.00 93.38 85 ASP A O 1
ATOM 636 N N . TRP A 1 86 ? 4.715 4.993 -3.001 1.00 95.00 86 TRP A N 1
ATOM 637 C CA . TRP A 1 86 ? 6.046 4.403 -2.835 1.00 95.00 86 TRP A CA 1
ATOM 638 C C . TRP A 1 86 ? 6.656 3.983 -4.171 1.00 95.00 86 TRP A C 1
ATOM 640 O O . TRP A 1 86 ? 7.841 4.208 -4.412 1.00 95.00 86 TRP A O 1
ATOM 650 N N . LEU A 1 87 ? 5.857 3.374 -5.054 1.00 92.81 87 LEU A N 1
ATOM 651 C CA . LEU A 1 87 ? 6.327 2.978 -6.381 1.00 92.81 87 LEU A CA 1
ATOM 652 C C . LEU A 1 87 ? 6.498 4.197 -7.294 1.00 92.81 87 LEU A C 1
ATOM 654 O O . LEU A 1 87 ? 7.446 4.238 -8.082 1.00 92.81 87 LEU A O 1
ATOM 658 N N . GLY A 1 88 ? 5.638 5.203 -7.151 1.00 92.31 88 GLY A N 1
ATOM 659 C CA . GLY A 1 88 ? 5.723 6.477 -7.848 1.00 92.31 88 GLY A CA 1
ATOM 660 C C . GLY A 1 88 ? 7.021 7.222 -7.624 1.00 92.31 88 GLY A C 1
ATOM 661 O O . GLY A 1 88 ? 7.502 7.863 -8.554 1.00 92.31 88 GLY A O 1
ATOM 662 N N . MET A 1 89 ? 7.648 7.079 -6.451 1.00 94.06 89 MET A N 1
ATOM 663 C CA . MET A 1 89 ? 8.993 7.620 -6.215 1.00 94.06 89 MET A CA 1
ATOM 664 C C . MET A 1 89 ? 10.008 7.081 -7.233 1.00 94.06 89 MET A C 1
ATOM 666 O O . MET A 1 89 ? 10.861 7.833 -7.703 1.00 94.06 89 MET A O 1
ATOM 670 N N . ALA A 1 90 ? 9.906 5.797 -7.599 1.00 93.81 90 ALA A N 1
ATOM 671 C CA . ALA A 1 90 ? 10.771 5.177 -8.605 1.00 93.81 90 ALA A CA 1
ATOM 672 C C . ALA A 1 90 ? 10.341 5.523 -10.036 1.00 93.81 90 ALA A C 1
ATOM 674 O O . ALA A 1 90 ? 11.194 5.620 -10.912 1.00 93.81 90 ALA A O 1
ATOM 675 N N . GLN A 1 91 ? 9.043 5.721 -10.278 1.00 92.31 91 GLN A N 1
ATOM 676 C CA . GLN A 1 91 ? 8.508 6.102 -11.591 1.00 92.31 91 GLN A CA 1
ATOM 677 C C . GLN A 1 91 ? 8.826 7.555 -11.955 1.00 92.31 91 GLN A C 1
ATOM 679 O O . GLN A 1 91 ? 9.170 7.870 -13.090 1.00 92.31 91 GLN A O 1
ATOM 684 N N . ARG A 1 92 ? 8.693 8.463 -10.988 1.00 90.94 92 ARG A N 1
ATOM 685 C CA . ARG A 1 92 ? 8.784 9.912 -11.178 1.00 90.94 92 ARG A CA 1
ATOM 686 C C . ARG A 1 92 ? 9.638 10.530 -10.067 1.00 90.94 92 ARG A C 1
ATOM 688 O O . ARG A 1 92 ? 9.091 11.194 -9.187 1.00 90.94 92 ARG A O 1
ATOM 695 N N . PRO A 1 93 ? 10.978 10.394 -10.111 1.00 87.06 93 PRO A N 1
ATOM 696 C CA . PRO A 1 93 ? 11.856 10.966 -9.086 1.00 87.06 93 PRO A CA 1
ATOM 697 C C . PRO A 1 93 ? 11.702 12.487 -8.919 1.00 87.06 93 PRO A C 1
ATOM 699 O O . PRO A 1 93 ? 11.797 13.008 -7.812 1.00 87.06 93 PRO A O 1
ATOM 702 N N . ALA A 1 94 ? 11.383 13.211 -9.997 1.00 89.00 94 ALA A N 1
ATOM 703 C CA . ALA A 1 94 ? 11.086 14.645 -9.932 1.00 89.00 94 ALA A CA 1
ATOM 704 C C . ALA A 1 94 ? 9.811 14.971 -9.118 1.00 89.00 94 ALA A C 1
ATOM 706 O O . ALA A 1 94 ? 9.664 16.085 -8.624 1.00 89.00 94 ALA A O 1
ATOM 707 N N . GLY A 1 95 ? 8.904 14.003 -8.945 1.00 89.56 95 GLY A N 1
ATOM 708 C CA . GLY A 1 95 ? 7.660 14.126 -8.182 1.00 89.56 95 GLY A 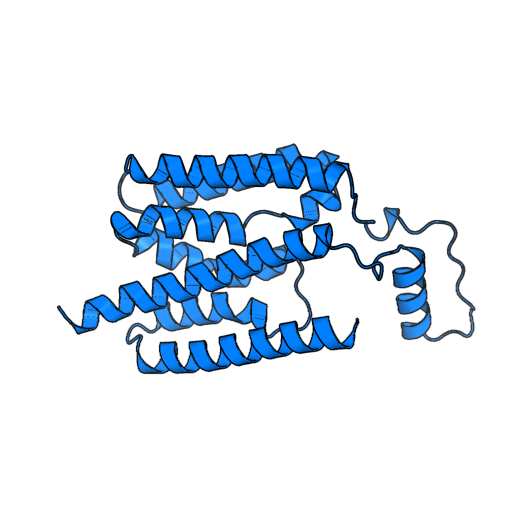CA 1
ATOM 709 C C . GLY A 1 95 ? 7.786 13.799 -6.690 1.00 89.56 95 GLY A C 1
ATOM 710 O O . GLY A 1 95 ? 6.789 13.875 -5.975 1.00 89.56 95 GLY A O 1
ATOM 711 N N . ILE A 1 96 ? 8.980 13.462 -6.181 1.00 92.19 96 ILE A N 1
ATOM 712 C CA . ILE A 1 96 ? 9.174 13.082 -4.767 1.00 92.19 96 ILE A CA 1
ATOM 713 C C . ILE A 1 96 ? 8.683 14.180 -3.815 1.00 92.19 96 ILE A C 1
ATOM 715 O O . ILE A 1 96 ? 8.017 13.877 -2.827 1.00 92.19 96 ILE A O 1
ATOM 719 N N . ALA A 1 97 ? 8.944 15.455 -4.123 1.00 93.06 97 ALA A N 1
ATOM 720 C CA . ALA A 1 97 ? 8.476 16.570 -3.298 1.00 93.06 97 ALA A CA 1
ATOM 721 C C . ALA A 1 97 ? 6.941 16.603 -3.184 1.00 93.06 97 ALA A C 1
ATOM 723 O O . ALA A 1 97 ? 6.406 16.792 -2.094 1.00 93.06 97 ALA A O 1
ATOM 724 N N . GLN A 1 98 ? 6.227 16.349 -4.286 1.00 94.12 98 GLN A N 1
ATOM 725 C CA . GLN A 1 98 ? 4.766 16.259 -4.287 1.00 94.12 98 GLN A CA 1
ATOM 726 C C . GLN A 1 98 ? 4.279 15.081 -3.433 1.00 94.12 98 GLN A C 1
ATOM 728 O O . GLN A 1 98 ? 3.360 15.251 -2.635 1.00 94.12 98 GLN A O 1
ATOM 733 N N . ILE A 1 99 ? 4.913 13.911 -3.552 1.00 93.81 99 ILE A N 1
ATOM 734 C CA . ILE A 1 99 ? 4.571 12.718 -2.759 1.00 93.81 99 ILE A CA 1
ATOM 735 C C . ILE A 1 99 ? 4.771 12.985 -1.259 1.00 93.81 99 ILE A C 1
ATOM 737 O O . ILE A 1 99 ? 3.913 12.640 -0.448 1.00 93.81 99 ILE A O 1
ATOM 741 N N . VAL A 1 100 ? 5.864 13.658 -0.882 1.00 93.62 100 VAL A N 1
ATOM 742 C CA . VAL A 1 100 ? 6.121 14.076 0.507 1.00 93.62 100 VAL A CA 1
ATOM 743 C C . VAL A 1 100 ? 5.032 15.024 1.004 1.00 93.62 100 VAL A C 1
ATOM 745 O O . VAL A 1 100 ? 4.484 14.802 2.082 1.00 93.62 100 VAL A O 1
ATOM 748 N N . LEU A 1 101 ? 4.678 16.049 0.224 1.00 95.06 101 LEU A N 1
ATOM 749 C CA . LEU A 1 101 ? 3.633 17.005 0.601 1.00 95.06 101 LEU A CA 1
ATOM 750 C C . LEU A 1 101 ? 2.267 16.330 0.778 1.00 95.06 101 LEU A C 1
ATOM 752 O O . LEU A 1 101 ? 1.564 16.630 1.743 1.00 95.06 101 LEU A O 1
ATOM 756 N N . LEU A 1 102 ? 1.910 15.387 -0.098 1.00 92.94 102 LEU A N 1
ATOM 757 C CA . LEU A 1 102 ? 0.682 14.599 0.034 1.00 92.94 102 LEU A CA 1
ATOM 758 C C . LEU A 1 102 ? 0.712 13.694 1.273 1.00 92.94 102 LEU A C 1
ATOM 760 O O . LEU A 1 102 ? -0.282 13.627 1.995 1.00 92.94 102 LEU A O 1
ATOM 764 N N . GLY A 1 103 ? 1.851 13.068 1.580 1.00 93.88 103 GLY A N 1
ATOM 765 C CA . GLY A 1 103 ? 2.033 12.294 2.812 1.00 93.88 103 GLY A CA 1
ATOM 766 C C . GLY A 1 103 ? 1.877 13.149 4.075 1.00 93.88 103 GLY A C 1
ATOM 767 O O . GLY A 1 103 ? 1.203 12.744 5.024 1.00 93.88 103 GLY A O 1
ATOM 768 N N . VAL A 1 104 ? 2.427 14.368 4.076 1.00 95.56 104 VAL A N 1
ATOM 769 C CA . VAL A 1 104 ? 2.249 15.339 5.171 1.00 95.56 104 VAL A CA 1
ATOM 770 C C . VAL A 1 104 ? 0.785 15.764 5.293 1.00 95.56 104 VAL A C 1
ATOM 772 O O . VAL A 1 104 ? 0.250 15.785 6.402 1.00 95.56 104 VAL A O 1
ATOM 775 N N . ALA A 1 105 ? 0.114 16.051 4.175 1.00 94.75 105 ALA A N 1
ATOM 776 C CA . ALA A 1 105 ? -1.306 16.394 4.168 1.00 94.75 105 ALA A CA 1
ATOM 777 C C . ALA A 1 105 ? -2.171 15.242 4.710 1.00 94.75 105 ALA A C 1
ATOM 779 O O . ALA A 1 105 ? -3.063 15.478 5.525 1.00 94.75 105 ALA A O 1
ATOM 780 N N . ALA A 1 106 ? -1.869 13.996 4.336 1.00 93.19 106 ALA A N 1
ATOM 781 C CA . ALA A 1 106 ? -2.542 12.809 4.856 1.00 93.19 106 ALA A CA 1
ATOM 782 C C . ALA A 1 106 ? -2.319 12.636 6.369 1.00 93.19 106 ALA A C 1
ATOM 784 O O . ALA A 1 106 ? -3.272 12.368 7.103 1.00 93.19 106 ALA A O 1
ATOM 785 N N . ALA A 1 107 ? -1.092 12.849 6.857 1.00 94.81 107 ALA A N 1
ATOM 786 C CA . ALA A 1 107 ? -0.792 12.814 8.288 1.00 94.81 107 ALA A CA 1
ATOM 787 C C . ALA A 1 107 ? -1.564 13.899 9.055 1.00 94.81 107 ALA A C 1
ATOM 789 O O . ALA A 1 107 ? -2.167 13.617 10.091 1.00 94.81 107 ALA A O 1
ATOM 790 N N . ALA A 1 108 ? -1.590 15.125 8.528 1.00 94.12 108 ALA A N 1
ATOM 791 C CA . ALA A 1 108 ? -2.324 16.237 9.120 1.00 94.12 108 ALA A CA 1
ATOM 792 C C . ALA A 1 108 ? -3.836 15.960 9.162 1.00 94.12 108 ALA A C 1
ATOM 794 O O . ALA A 1 108 ? -4.457 16.141 10.209 1.00 94.12 108 ALA A O 1
ATOM 795 N N . ALA A 1 109 ? -4.414 15.455 8.068 1.00 93.12 109 ALA A N 1
ATOM 796 C CA . ALA A 1 109 ? -5.823 15.074 8.004 1.00 93.12 109 ALA A CA 1
ATOM 797 C C . ALA A 1 109 ? -6.160 13.960 9.009 1.00 93.12 109 ALA A C 1
ATOM 799 O O . ALA A 1 109 ? -7.151 14.056 9.731 1.00 93.12 109 ALA A O 1
ATOM 800 N N . PHE A 1 110 ? -5.311 12.934 9.119 1.00 94.00 110 PHE A N 1
ATOM 801 C CA . PHE A 1 110 ? -5.481 11.866 10.105 1.00 94.00 110 PHE A CA 1
ATOM 802 C C . PHE A 1 110 ? -5.464 12.409 11.542 1.00 94.00 110 PHE A C 1
ATOM 804 O O . PHE A 1 110 ? -6.320 12.057 12.360 1.00 94.00 110 PHE A O 1
ATOM 811 N N . CYS A 1 111 ? -4.505 13.287 11.849 1.00 91.81 111 CYS A N 1
ATOM 812 C CA . CYS A 1 111 ? -4.405 13.936 13.152 1.00 91.81 111 CYS A CA 1
ATOM 813 C C . CYS A 1 111 ? -5.641 14.792 13.457 1.00 91.81 111 CYS A C 1
ATOM 815 O O . CYS A 1 111 ? -6.148 14.717 14.574 1.00 91.81 111 CYS A O 1
ATOM 817 N N . ALA A 1 112 ? -6.150 15.538 12.471 1.00 91.94 112 ALA A N 1
ATOM 818 C CA . ALA A 1 112 ? -7.318 16.406 12.615 1.00 91.94 1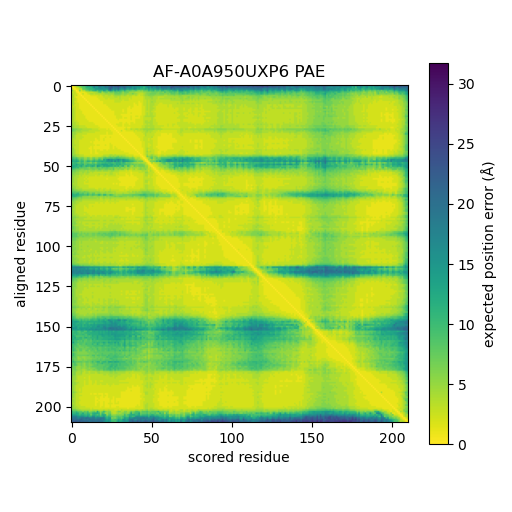12 ALA A CA 1
ATOM 819 C C . ALA A 1 112 ? -8.633 15.641 12.839 1.00 91.94 112 ALA A C 1
ATOM 821 O O . ALA A 1 112 ? -9.541 16.163 13.479 1.00 91.94 112 ALA A O 1
ATOM 822 N N . LEU A 1 113 ? -8.749 14.413 12.324 1.00 89.69 113 LEU A N 1
ATOM 823 C CA . LEU A 1 113 ? -9.989 13.636 12.394 1.00 89.69 113 LEU A CA 1
ATOM 824 C C . LEU A 1 113 ? -10.248 12.959 13.745 1.00 89.69 113 LEU A C 1
ATOM 826 O O . LEU A 1 113 ? -11.365 12.512 13.963 1.00 89.69 113 LEU A O 1
ATOM 830 N N . GLY A 1 114 ? -9.279 12.843 14.652 1.00 77.50 114 GLY A N 1
ATOM 831 C CA . GLY A 1 114 ? -9.501 12.103 15.904 1.00 77.50 114 GLY A CA 1
ATOM 832 C C . GLY A 1 114 ? -9.071 12.848 17.155 1.00 77.50 114 GLY A C 1
ATOM 833 O O . GLY A 1 114 ? -9.079 14.072 17.198 1.00 77.50 114 GLY A O 1
ATOM 834 N N . GLU A 1 115 ? -8.724 12.089 18.194 1.00 78.25 115 GLU A N 1
ATOM 835 C CA . GLU A 1 115 ? -8.277 12.653 19.469 1.00 78.25 115 GLU A CA 1
ATOM 836 C C . GLU A 1 115 ? -7.068 13.588 19.286 1.00 78.25 115 GLU A C 1
ATOM 838 O O . GLU A 1 115 ? -6.245 13.347 18.385 1.00 78.25 115 GLU A O 1
ATOM 843 N N . PRO A 1 116 ? -6.944 14.629 20.140 1.00 77.00 116 PRO A N 1
ATOM 844 C CA . PRO A 1 116 ? -5.838 15.571 20.078 1.00 77.00 116 PRO A CA 1
ATOM 845 C C . PRO A 1 116 ? -4.490 14.838 20.053 1.00 77.00 116 PRO A C 1
ATOM 847 O O . PRO A 1 116 ? -4.338 13.782 20.680 1.00 77.00 116 PRO A O 1
ATOM 850 N N . PRO A 1 117 ? -3.511 15.367 19.301 1.00 73.06 117 PRO A N 1
ATOM 851 C CA . PRO A 1 117 ? -2.252 14.682 19.061 1.00 73.06 117 PRO A CA 1
ATOM 852 C C . PRO A 1 117 ? -1.554 14.350 20.380 1.00 73.06 117 PRO A C 1
ATOM 854 O O . PRO A 1 117 ? -1.339 15.213 21.228 1.00 73.06 117 PRO A O 1
ATOM 857 N N . SER A 1 118 ? -1.192 13.078 20.541 1.00 80.50 118 SER A N 1
ATOM 858 C CA . SER A 1 118 ? -0.363 12.617 21.647 1.00 80.50 118 SER A CA 1
ATOM 859 C C . SER A 1 118 ? 1.102 12.575 21.217 1.00 80.50 118 SER A C 1
ATOM 861 O O . SER A 1 118 ? 1.420 12.361 20.043 1.00 80.50 118 SER A O 1
ATOM 863 N N . ASN A 1 119 ? 2.017 12.678 22.183 1.00 84.06 119 ASN A N 1
ATOM 864 C CA . ASN A 1 119 ? 3.459 12.533 21.936 1.00 84.06 119 ASN A CA 1
ATOM 865 C C . ASN A 1 119 ? 3.825 11.165 21.316 1.00 84.06 119 ASN A C 1
ATOM 867 O O . ASN A 1 119 ? 4.918 10.997 20.785 1.00 84.06 119 ASN A O 1
ATOM 871 N N . GLN A 1 120 ? 2.904 10.194 21.343 1.00 84.06 120 GLN A N 1
ATOM 872 C CA . GLN A 1 120 ? 3.080 8.860 20.767 1.00 84.06 120 GLN A CA 1
ATOM 873 C C . GLN A 1 120 ? 3.001 8.854 19.231 1.00 84.06 120 GLN A C 1
ATOM 875 O O . GLN A 1 120 ? 3.420 7.876 18.615 1.00 84.06 120 GLN A O 1
ATOM 880 N N . LEU A 1 121 ? 2.499 9.920 18.593 1.00 90.06 121 LEU A N 1
ATOM 881 C CA . LEU A 1 121 ? 2.445 10.012 17.127 1.00 90.06 121 LEU A CA 1
ATOM 882 C C . LEU A 1 121 ? 3.798 10.379 16.507 1.00 90.06 121 LEU A C 1
ATOM 884 O O . LEU A 1 121 ? 4.093 9.957 15.389 1.00 90.06 121 LEU A O 1
ATOM 888 N N . ALA A 1 122 ? 4.637 11.127 17.231 1.00 90.81 122 ALA A N 1
ATOM 889 C CA . ALA A 1 122 ? 5.916 11.609 16.716 1.00 90.81 122 ALA A CA 1
ATOM 890 C C . ALA A 1 122 ? 6.862 10.470 16.274 1.00 90.81 122 ALA A C 1
ATOM 892 O O . ALA A 1 122 ? 7.388 10.560 15.164 1.00 90.81 122 ALA A O 1
ATOM 893 N N . PRO A 1 123 ? 7.028 9.363 17.031 1.00 91.81 123 PRO A N 1
ATOM 894 C CA . PRO A 1 123 ? 7.821 8.222 16.573 1.00 91.81 123 PRO A CA 1
ATOM 895 C C . PRO A 1 123 ? 7.299 7.586 15.279 1.00 91.81 123 PRO A C 1
ATOM 897 O O . PRO A 1 123 ? 8.097 7.209 14.426 1.00 91.81 123 PRO A O 1
ATOM 900 N N . ALA A 1 124 ? 5.976 7.490 15.101 1.00 93.00 124 ALA A N 1
ATOM 901 C CA . ALA A 1 124 ? 5.386 6.935 13.882 1.00 93.00 124 ALA A CA 1
ATOM 902 C C . ALA A 1 124 ? 5.656 7.833 12.668 1.00 93.00 124 ALA A C 1
ATOM 904 O O . ALA A 1 124 ? 6.067 7.341 11.618 1.00 93.00 124 ALA A O 1
ATOM 905 N N . ILE A 1 125 ? 5.493 9.150 12.827 1.00 94.31 125 ILE A N 1
ATOM 906 C CA . ILE A 1 125 ? 5.811 10.132 11.780 1.00 94.31 125 ILE A CA 1
ATOM 907 C C . ILE A 1 125 ? 7.300 10.069 11.429 1.00 94.31 125 ILE A C 1
ATOM 909 O O . ILE A 1 125 ? 7.645 10.002 10.252 1.00 94.31 125 ILE A O 1
ATOM 913 N N . ALA A 1 126 ? 8.181 10.031 12.432 1.00 95.19 126 ALA A N 1
ATOM 914 C CA . ALA A 1 126 ? 9.624 9.945 12.223 1.00 95.19 126 ALA A CA 1
ATOM 915 C C . ALA A 1 126 ? 10.032 8.647 11.507 1.00 95.19 126 ALA A C 1
ATOM 917 O O . ALA A 1 126 ? 10.846 8.686 10.586 1.00 95.19 126 ALA A O 1
ATOM 918 N N . ALA A 1 127 ? 9.438 7.508 11.881 1.00 96.12 127 ALA A N 1
ATOM 919 C CA . ALA A 1 127 ? 9.694 6.226 11.231 1.00 96.12 127 ALA A CA 1
ATOM 920 C C . ALA A 1 127 ? 9.259 6.232 9.758 1.00 96.12 127 ALA A C 1
ATOM 922 O O . ALA A 1 127 ? 10.016 5.785 8.896 1.00 96.12 127 ALA A O 1
ATOM 923 N N . ILE A 1 128 ? 8.077 6.781 9.454 1.00 97.25 128 ILE A N 1
ATOM 924 C CA . ILE A 1 128 ? 7.610 6.923 8.070 1.00 97.25 128 ILE A CA 1
ATOM 925 C C . ILE A 1 128 ? 8.497 7.895 7.293 1.00 97.25 128 ILE A C 1
ATOM 927 O O . ILE A 1 128 ? 8.880 7.582 6.172 1.00 97.25 128 ILE A O 1
ATOM 931 N N . ALA A 1 129 ? 8.887 9.028 7.878 1.00 96.69 129 ALA A N 1
ATOM 932 C CA . ALA A 1 129 ? 9.783 9.979 7.227 1.00 96.69 129 ALA A CA 1
ATOM 933 C C . ALA A 1 129 ? 11.142 9.342 6.889 1.00 96.69 129 ALA A C 1
ATOM 935 O O . ALA A 1 129 ? 11.626 9.483 5.766 1.00 96.69 129 ALA A O 1
ATOM 936 N N . LEU A 1 130 ? 11.729 8.578 7.817 1.00 97.44 130 LEU A N 1
ATOM 937 C CA . LEU A 1 130 ? 12.969 7.840 7.570 1.00 97.44 130 LEU A CA 1
ATOM 938 C C . LEU A 1 130 ? 12.795 6.801 6.454 1.00 97.44 130 LEU A C 1
ATOM 940 O O . LEU A 1 130 ? 13.650 6.686 5.575 1.00 97.44 130 LEU A O 1
ATOM 944 N N . LEU A 1 131 ? 11.670 6.082 6.457 1.00 97.31 131 LEU A N 1
ATOM 945 C CA . LEU A 1 131 ? 11.335 5.130 5.402 1.00 97.31 131 LEU A CA 1
ATOM 946 C C . LEU A 1 131 ? 11.173 5.822 4.042 1.00 97.31 131 LEU A C 1
ATOM 948 O O . LEU A 1 131 ? 11.654 5.296 3.045 1.00 97.31 131 LEU A O 1
ATOM 952 N N . MET A 1 132 ? 10.559 7.006 3.990 1.00 96.19 132 MET A N 1
ATOM 953 C CA . MET A 1 132 ? 10.441 7.810 2.769 1.00 96.19 132 MET A CA 1
ATOM 954 C C . MET A 1 132 ? 11.801 8.262 2.247 1.00 96.19 132 MET A C 1
ATOM 956 O O . MET A 1 132 ? 12.036 8.174 1.047 1.00 96.19 132 MET A O 1
ATOM 960 N N . VAL A 1 133 ? 12.717 8.690 3.120 1.00 96.88 133 VAL A N 1
ATOM 961 C CA . VAL A 1 133 ? 14.089 9.046 2.717 1.00 96.88 133 VAL A CA 1
ATOM 962 C C . VAL A 1 133 ? 14.813 7.830 2.134 1.00 96.88 133 VAL A C 1
ATOM 964 O O . VAL A 1 133 ? 15.404 7.923 1.057 1.00 96.88 133 VAL A O 1
ATOM 967 N N . ALA A 1 134 ? 14.725 6.676 2.799 1.00 96.81 134 ALA A N 1
ATOM 968 C CA . ALA A 1 134 ? 15.327 5.438 2.310 1.00 96.81 134 ALA A CA 1
ATOM 969 C C . ALA A 1 134 ? 14.710 4.984 0.973 1.00 96.81 134 ALA A C 1
ATOM 971 O O . ALA A 1 134 ? 15.437 4.614 0.049 1.00 96.81 134 ALA A O 1
ATOM 972 N N . ALA A 1 135 ? 13.383 5.057 0.847 1.00 95.50 135 ALA A N 1
ATOM 973 C CA . ALA A 1 135 ? 12.656 4.728 -0.373 1.00 95.50 135 ALA A CA 1
ATOM 974 C C . ALA A 1 135 ? 13.021 5.673 -1.522 1.00 95.50 135 ALA A C 1
ATOM 976 O O . ALA A 1 135 ? 13.283 5.197 -2.621 1.00 95.50 135 ALA A O 1
ATOM 977 N N . ALA A 1 136 ? 13.116 6.981 -1.270 1.00 95.06 136 ALA A N 1
ATOM 978 C CA . ALA A 1 136 ? 13.528 7.978 -2.253 1.00 95.06 136 ALA A CA 1
ATOM 979 C C . ALA A 1 136 ? 14.963 7.737 -2.748 1.00 95.06 136 ALA A C 1
ATOM 981 O O . ALA A 1 136 ? 15.212 7.763 -3.953 1.00 95.06 136 ALA A O 1
ATOM 982 N N . ALA A 1 137 ? 15.896 7.440 -1.839 1.00 96.19 137 ALA A N 1
ATOM 983 C CA . ALA A 1 137 ? 17.271 7.105 -2.203 1.00 96.19 137 ALA A CA 1
ATOM 984 C C . ALA A 1 137 ? 17.335 5.828 -3.063 1.00 96.19 137 ALA A C 1
ATOM 986 O O . ALA A 1 137 ? 17.972 5.817 -4.118 1.00 96.19 137 ALA A O 1
ATOM 987 N N . ALA A 1 138 ? 16.625 4.771 -2.656 1.00 94.69 138 ALA A N 1
ATOM 988 C CA . ALA A 1 138 ? 16.553 3.522 -3.411 1.00 94.69 138 ALA A CA 1
ATOM 989 C C . ALA A 1 138 ? 15.869 3.705 -4.777 1.00 94.69 138 ALA A C 1
ATOM 991 O O . ALA A 1 138 ? 16.324 3.151 -5.775 1.00 94.69 138 ALA A O 1
ATOM 992 N N . ALA A 1 139 ? 14.806 4.506 -4.835 1.00 91.75 139 ALA A N 1
ATOM 993 C CA . ALA A 1 139 ? 14.085 4.849 -6.054 1.00 91.75 139 ALA A CA 1
ATOM 994 C C . ALA A 1 139 ? 14.962 5.621 -7.047 1.00 91.75 139 ALA A C 1
ATOM 996 O O . ALA A 1 139 ? 14.922 5.337 -8.241 1.00 91.75 139 ALA A O 1
ATOM 997 N N . HIS A 1 140 ? 15.796 6.543 -6.560 1.00 93.31 140 HIS A N 1
ATOM 998 C CA . HIS A 1 140 ? 16.740 7.275 -7.402 1.00 93.31 140 HIS A CA 1
ATOM 999 C C . HIS A 1 140 ? 17.836 6.363 -7.972 1.00 93.31 140 HIS A C 1
ATOM 1001 O O . HIS A 1 140 ? 18.205 6.493 -9.137 1.00 93.31 140 HIS A O 1
ATOM 1007 N N . ALA A 1 141 ? 18.323 5.405 -7.177 1.00 95.00 141 ALA A N 1
ATOM 1008 C CA . ALA A 1 141 ? 19.297 4.410 -7.629 1.00 95.00 141 ALA A CA 1
ATOM 1009 C C . ALA A 1 141 ? 18.694 3.356 -8.582 1.00 95.00 141 ALA A C 1
ATOM 1011 O O . ALA A 1 141 ? 19.414 2.756 -9.381 1.00 95.00 141 ALA A O 1
ATOM 1012 N N . HIS A 1 142 ? 17.379 3.125 -8.509 1.00 93.88 142 HIS A N 1
ATOM 1013 C CA . HIS A 1 142 ? 16.665 2.104 -9.276 1.00 93.88 142 HIS A CA 1
ATOM 1014 C C . HIS A 1 142 ? 15.366 2.653 -9.892 1.00 93.88 142 HIS A C 1
ATOM 1016 O O . HIS A 1 142 ? 14.276 2.193 -9.521 1.00 93.88 142 HIS A O 1
ATOM 1022 N N . PRO A 1 143 ? 15.451 3.603 -10.843 1.00 92.31 143 PRO A N 1
ATOM 1023 C CA . PRO A 1 143 ? 14.270 4.196 -11.456 1.00 92.31 143 PRO A CA 1
ATOM 1024 C C . PRO A 1 143 ? 13.445 3.126 -12.176 1.00 92.31 143 PRO A C 1
ATOM 1026 O O . PRO A 1 143 ? 13.985 2.272 -12.885 1.00 92.31 143 PRO A O 1
ATOM 1029 N N . LEU A 1 144 ? 12.129 3.161 -11.975 1.00 90.94 144 LEU A N 1
ATOM 1030 C CA . LEU A 1 144 ? 11.182 2.299 -12.671 1.00 90.94 144 LEU A CA 1
ATOM 1031 C C . LEU A 1 144 ? 10.774 2.995 -13.979 1.00 90.94 144 LEU A C 1
ATOM 1033 O O . LEU A 1 144 ? 10.300 4.129 -13.921 1.00 90.94 144 LEU A O 1
ATOM 1037 N N . PRO A 1 145 ? 10.920 2.353 -15.151 1.00 88.62 145 PRO A N 1
ATOM 1038 C CA . PRO A 1 145 ? 10.452 2.928 -16.405 1.00 88.62 145 PRO A CA 1
ATOM 1039 C C . PRO A 1 145 ? 8.948 3.218 -16.357 1.00 88.62 145 PRO A C 1
ATOM 1041 O O . PRO A 1 145 ? 8.160 2.423 -15.841 1.00 88.62 145 PRO A O 1
ATOM 1044 N N . VAL A 1 146 ? 8.557 4.358 -16.923 1.00 85.06 146 VAL A N 1
ATOM 1045 C CA . VAL A 1 146 ? 7.162 4.795 -17.029 1.00 85.06 146 VAL A CA 1
ATOM 1046 C C . VAL A 1 146 ? 6.743 4.720 -18.484 1.00 85.06 146 VAL A C 1
ATOM 1048 O O . VAL A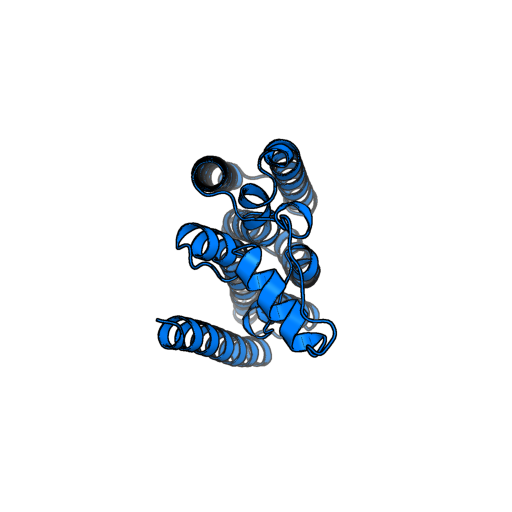 1 146 ? 7.441 5.219 -19.359 1.00 85.06 146 VAL A O 1
ATOM 1051 N N . TRP A 1 147 ? 5.609 4.081 -18.750 1.00 77.75 147 TRP A N 1
ATOM 1052 C CA . TRP A 1 147 ? 5.000 4.088 -20.075 1.00 77.75 147 TRP A CA 1
ATOM 1053 C C . TRP A 1 147 ? 4.149 5.359 -20.249 1.00 77.75 147 TRP A C 1
ATOM 1055 O O . TRP A 1 147 ? 3.452 5.728 -19.301 1.00 77.75 147 TRP A O 1
ATOM 1065 N N . PRO A 1 148 ? 4.161 6.017 -21.423 1.00 76.56 148 PRO A N 1
ATOM 1066 C CA . PRO A 1 148 ? 4.898 5.653 -22.635 1.00 76.56 148 PRO A CA 1
ATOM 1067 C C . PRO A 1 148 ? 6.310 6.257 -22.716 1.00 76.56 148 PRO A C 1
ATOM 1069 O O . PRO A 1 148 ? 7.017 5.969 -23.669 1.00 76.56 148 PRO A O 1
ATOM 1072 N N . ASP A 1 149 ? 6.754 7.065 -21.751 1.00 78.94 149 ASP A N 1
ATOM 1073 C CA . ASP A 1 149 ? 8.012 7.832 -21.851 1.00 78.94 149 ASP A CA 1
ATOM 1074 C C . ASP A 1 149 ? 9.273 6.961 -22.014 1.00 78.94 149 ASP A C 1
ATOM 1076 O O . ASP A 1 149 ? 10.253 7.365 -22.642 1.00 78.94 149 ASP A O 1
ATOM 1080 N N . ALA A 1 150 ? 9.261 5.743 -21.470 1.00 77.06 150 ALA A N 1
ATOM 1081 C CA . ALA A 1 150 ? 10.330 4.762 -21.640 1.00 77.06 150 ALA A CA 1
ATOM 1082 C C . ALA A 1 150 ? 10.289 4.047 -23.006 1.00 77.06 150 ALA A C 1
ATOM 1084 O O . ALA A 1 150 ? 11.255 3.357 -23.364 1.00 77.06 150 ALA A O 1
ATOM 1085 N N . LEU A 1 151 ? 9.203 4.211 -23.773 1.00 78.00 151 LEU A N 1
ATOM 1086 C CA . LEU A 1 151 ? 8.997 3.550 -25.053 1.00 78.00 151 LEU A CA 1
ATOM 1087 C C . LEU A 1 151 ? 9.856 4.299 -26.062 1.00 78.00 151 LEU A C 1
ATOM 1089 O O . LEU A 1 151 ? 9.539 5.393 -26.520 1.00 78.00 151 LEU A O 1
ATOM 1093 N N . ARG A 1 152 ? 11.015 3.714 -26.363 1.00 77.31 152 ARG A N 1
ATOM 1094 C CA . ARG A 1 152 ? 11.931 4.229 -27.384 1.00 77.31 152 ARG A CA 1
ATOM 1095 C C . ARG A 1 152 ? 11.326 3.997 -28.779 1.00 77.31 152 ARG A C 1
ATOM 1097 O O . ARG A 1 152 ? 10.118 3.959 -28.971 1.00 77.31 152 ARG A O 1
ATOM 1104 N N . ARG A 1 153 ? 12.171 3.799 -29.793 1.00 81.56 153 ARG A N 1
ATOM 1105 C CA . ARG A 1 153 ? 11.738 3.416 -31.145 1.00 81.56 153 ARG A CA 1
ATOM 1106 C C . ARG A 1 153 ? 11.213 1.973 -31.158 1.00 81.56 153 ARG A C 1
ATOM 1108 O O . ARG A 1 153 ? 11.947 1.057 -31.520 1.00 81.56 153 ARG A O 1
ATOM 1115 N N . PHE A 1 154 ? 9.972 1.775 -30.733 1.00 87.44 154 PHE A N 1
ATOM 1116 C CA . PHE A 1 154 ? 9.264 0.503 -30.836 1.00 87.44 154 PHE A CA 1
ATOM 1117 C C . PHE A 1 154 ? 8.545 0.411 -32.186 1.00 87.44 154 PHE A C 1
ATOM 1119 O O . PHE A 1 154 ? 7.898 1.363 -32.613 1.00 87.44 154 PHE A O 1
ATOM 1126 N N . HIS A 1 155 ? 8.682 -0.730 -32.857 1.00 88.88 155 HIS A N 1
ATOM 1127 C CA . HIS A 1 155 ? 7.977 -1.032 -34.098 1.00 88.88 155 HIS A CA 1
ATOM 1128 C C . HIS A 1 155 ? 7.340 -2.407 -33.940 1.00 88.88 155 HIS A C 1
ATOM 1130 O O . HIS A 1 155 ? 8.049 -3.394 -33.750 1.00 88.88 155 HIS A O 1
ATOM 1136 N N . ALA A 1 156 ? 6.014 -2.458 -34.008 1.00 89.31 156 ALA A N 1
ATOM 1137 C CA . ALA A 1 156 ? 5.266 -3.704 -34.034 1.00 89.31 156 ALA A CA 1
ATOM 1138 C C . ALA A 1 156 ? 5.064 -4.188 -35.472 1.00 89.31 156 ALA A C 1
ATOM 1140 O O . ALA A 1 156 ? 4.971 -3.387 -36.405 1.00 89.31 156 ALA A O 1
ATOM 1141 N N . SER A 1 157 ? 4.955 -5.506 -35.644 1.00 91.62 157 SER A N 1
ATOM 1142 C CA . SER A 1 157 ? 4.503 -6.078 -36.912 1.00 91.62 157 SER A CA 1
ATOM 1143 C C . SER A 1 157 ? 3.054 -5.650 -37.191 1.00 91.62 157 SER A C 1
ATOM 1145 O O . SER A 1 157 ? 2.224 -5.752 -36.285 1.00 91.62 157 SER A O 1
ATOM 1147 N N . PRO A 1 158 ? 2.712 -5.239 -38.426 1.00 91.25 158 PRO A N 1
ATOM 1148 C CA . PRO A 1 158 ? 1.332 -4.912 -38.794 1.00 91.25 158 PRO A CA 1
ATOM 1149 C C . PRO A 1 158 ? 0.391 -6.127 -38.734 1.00 91.25 158 PRO A C 1
ATOM 1151 O O . PRO A 1 158 ? -0.824 -5.957 -38.710 1.00 91.25 158 PRO A O 1
ATOM 1154 N N . GLU A 1 159 ? 0.941 -7.344 -38.691 1.00 96.50 159 GLU A N 1
ATOM 1155 C CA . GLU A 1 159 ? 0.186 -8.600 -38.596 1.00 96.50 159 GLU A CA 1
ATOM 1156 C C . GLU A 1 159 ? 0.024 -9.097 -37.146 1.00 96.50 159 GLU A C 1
ATOM 1158 O O . GLU A 1 159 ? -0.694 -10.067 -36.895 1.00 96.50 159 GLU A O 1
ATOM 1163 N N . ALA A 1 160 ? 0.692 -8.469 -36.170 1.00 93.88 160 ALA A N 1
ATOM 1164 C CA . ALA A 1 160 ? 0.618 -8.893 -34.776 1.00 93.88 160 ALA A CA 1
ATOM 1165 C C . ALA A 1 160 ? -0.732 -8.524 -34.139 1.00 93.88 160 ALA A C 1
ATOM 1167 O O . ALA A 1 160 ? -1.281 -7.446 -34.355 1.00 93.88 160 ALA A O 1
ATOM 1168 N N . SER A 1 161 ? -1.251 -9.408 -33.280 1.00 96.25 161 SER A N 1
ATOM 1169 C CA . SER A 1 161 ? -2.440 -9.094 -32.482 1.00 96.25 161 SER A CA 1
ATOM 1170 C C . SER A 1 161 ? -2.157 -7.953 -31.498 1.00 96.25 161 SER A C 1
ATOM 1172 O O . SER A 1 161 ? -1.045 -7.841 -30.980 1.00 96.25 161 SER A O 1
ATOM 1174 N N . ALA A 1 162 ? -3.177 -7.165 -31.148 1.00 91.38 162 ALA A N 1
ATOM 1175 C CA . ALA A 1 162 ? -3.037 -6.085 -30.165 1.00 91.38 162 ALA A CA 1
ATOM 1176 C C . ALA A 1 162 ? -2.470 -6.570 -28.815 1.00 91.38 162 ALA A C 1
ATOM 1178 O O . ALA A 1 162 ? -1.661 -5.885 -28.196 1.00 91.38 162 ALA A O 1
ATOM 1179 N N . ALA A 1 163 ? -2.839 -7.780 -28.377 1.00 91.38 163 ALA A N 1
ATOM 1180 C CA . ALA A 1 163 ? -2.314 -8.376 -27.149 1.00 91.38 163 ALA A CA 1
ATOM 1181 C C . ALA A 1 163 ? -0.812 -8.693 -27.248 1.00 91.38 163 ALA A C 1
ATOM 1183 O O . ALA A 1 163 ? -0.069 -8.487 -26.287 1.00 91.38 163 ALA A O 1
ATOM 1184 N N . THR A 1 164 ? -0.361 -9.170 -28.412 1.00 92.50 164 THR A N 1
ATOM 1185 C CA . THR A 1 164 ? 1.059 -9.417 -28.693 1.00 92.50 164 THR A CA 1
ATOM 1186 C C . THR A 1 164 ? 1.841 -8.111 -28.681 1.00 92.50 164 THR A C 1
ATOM 1188 O O . THR A 1 164 ? 2.838 -8.016 -27.969 1.00 92.50 164 THR A O 1
ATOM 1191 N N . VAL A 1 165 ? 1.342 -7.095 -29.391 1.00 91.06 165 VAL A N 1
ATOM 1192 C CA . VAL A 1 165 ? 1.952 -5.761 -29.448 1.00 91.06 165 VAL A CA 1
ATOM 1193 C C . VAL A 1 165 ? 2.096 -5.172 -28.048 1.00 91.06 165 VAL A C 1
ATOM 1195 O O . VAL A 1 165 ? 3.191 -4.789 -27.653 1.00 91.06 165 VAL A O 1
ATOM 1198 N N . TRP A 1 166 ? 1.029 -5.197 -27.249 1.00 87.88 166 TRP A N 1
ATOM 1199 C CA . TRP A 1 166 ? 1.051 -4.686 -25.880 1.00 87.88 166 TRP A CA 1
ATOM 1200 C C . TRP A 1 166 ? 2.073 -5.406 -24.989 1.00 87.88 166 TRP A C 1
ATOM 1202 O O . TRP A 1 166 ? 2.811 -4.779 -24.228 1.00 87.88 166 TRP A O 1
ATOM 1212 N N . LEU A 1 167 ? 2.158 -6.735 -25.088 1.00 88.69 167 LEU A N 1
ATOM 1213 C CA . LEU A 1 167 ? 3.131 -7.515 -24.325 1.00 88.69 167 LEU A CA 1
ATOM 1214 C C . LEU A 1 167 ? 4.575 -7.201 -24.742 1.00 88.69 167 LEU A C 1
ATOM 1216 O O . LEU A 1 167 ? 5.467 -7.129 -23.890 1.00 88.69 167 LEU A O 1
ATOM 1220 N N . GLU A 1 168 ? 4.812 -7.033 -26.040 1.00 89.06 168 GLU A N 1
ATOM 1221 C CA . GLU A 1 168 ? 6.111 -6.643 -26.586 1.00 89.06 168 GLU A CA 1
ATOM 1222 C C . GLU A 1 168 ? 6.497 -5.228 -26.156 1.00 89.06 168 GLU A C 1
ATOM 1224 O O . GLU A 1 168 ? 7.631 -5.028 -25.718 1.00 89.06 168 GLU A O 1
ATOM 1229 N N . GLU A 1 169 ? 5.558 -4.282 -26.157 1.00 88.62 169 GLU A N 1
ATOM 1230 C CA . GLU A 1 169 ? 5.764 -2.936 -25.622 1.00 88.62 169 GLU A CA 1
ATOM 1231 C C . GLU A 1 169 ? 6.134 -2.973 -24.140 1.00 88.62 169 GLU A C 1
ATOM 1233 O O . GLU A 1 169 ? 7.113 -2.347 -23.733 1.00 88.62 169 GLU A O 1
ATOM 1238 N N . GLN A 1 170 ? 5.410 -3.731 -23.312 1.00 86.94 170 GLN A N 1
ATOM 1239 C CA . GLN A 1 170 ? 5.734 -3.848 -21.887 1.00 86.94 170 GLN A CA 1
ATOM 1240 C C . GLN A 1 170 ? 7.127 -4.443 -21.652 1.00 86.94 170 GLN A C 1
ATOM 1242 O O . GLN A 1 170 ? 7.853 -4.000 -20.755 1.00 86.94 170 GLN A O 1
ATOM 1247 N N . ARG A 1 171 ? 7.524 -5.435 -22.459 1.00 87.31 171 ARG A N 1
ATOM 1248 C CA . ARG A 1 171 ? 8.880 -6.004 -22.417 1.00 87.31 171 ARG A CA 1
ATOM 1249 C C . ARG A 1 171 ? 9.929 -4.986 -22.840 1.00 87.31 171 ARG A C 1
ATOM 1251 O O . ARG A 1 171 ? 10.912 -4.824 -22.121 1.00 87.31 171 ARG A O 1
ATOM 1258 N N . ALA A 1 172 ? 9.717 -4.309 -23.965 1.00 85.88 172 ALA A N 1
ATOM 1259 C CA . ALA A 1 172 ? 10.644 -3.323 -24.513 1.00 85.88 172 ALA A CA 1
ATOM 1260 C C . ALA A 1 172 ? 10.843 -2.134 -23.562 1.00 85.88 172 ALA A C 1
ATOM 1262 O O . ALA A 1 172 ? 11.957 -1.635 -23.422 1.00 85.88 172 ALA A O 1
ATOM 1263 N N . ASN A 1 173 ? 9.789 -1.742 -22.846 1.00 84.25 173 ASN A N 1
ATOM 1264 C CA . ASN A 1 173 ? 9.838 -0.721 -21.802 1.00 84.25 173 ASN A CA 1
ATOM 1265 C C . ASN A 1 173 ? 10.526 -1.173 -20.511 1.00 84.25 173 ASN A C 1
ATOM 1267 O O . ASN A 1 173 ? 10.705 -0.364 -19.609 1.00 84.25 173 ASN A O 1
ATOM 1271 N N . GLY A 1 174 ? 10.863 -2.456 -20.362 1.00 85.12 174 GLY A N 1
ATOM 1272 C CA . GLY A 1 174 ? 11.403 -2.985 -19.112 1.00 85.12 174 GLY A CA 1
ATOM 1273 C C . GLY A 1 174 ? 10.378 -3.072 -17.974 1.00 85.12 174 GLY A C 1
ATOM 1274 O O . GLY A 1 174 ? 10.765 -3.367 -16.846 1.00 85.12 174 GLY A O 1
ATOM 1275 N N . LEU A 1 175 ? 9.076 -2.894 -18.242 1.00 82.31 175 LEU A N 1
ATOM 1276 C CA . LEU A 1 175 ? 8.011 -3.013 -17.230 1.00 82.31 175 LEU A CA 1
ATOM 1277 C C . LEU A 1 175 ? 7.902 -4.431 -16.654 1.00 82.31 175 LEU A C 1
ATOM 1279 O O . LEU A 1 175 ? 7.439 -4.615 -15.528 1.00 82.31 175 LEU A O 1
ATOM 1283 N N . LEU A 1 176 ? 8.354 -5.435 -17.412 1.00 84.56 176 LEU A N 1
ATOM 1284 C CA . LEU A 1 176 ? 8.415 -6.829 -16.963 1.00 84.56 176 LEU A CA 1
ATOM 1285 C C . LEU A 1 176 ? 9.729 -7.190 -16.249 1.00 84.56 176 LEU A C 1
ATOM 1287 O O . LEU A 1 176 ? 9.900 -8.342 -15.832 1.00 84.56 176 LEU A O 1
ATOM 1291 N N . ALA A 1 177 ? 10.670 -6.247 -16.115 1.00 86.31 177 ALA A N 1
ATOM 1292 C CA . ALA A 1 177 ? 11.915 -6.496 -15.403 1.00 86.31 177 ALA A CA 1
ATOM 1293 C C . ALA A 1 177 ? 11.645 -6.749 -13.913 1.00 86.31 177 ALA A C 1
ATOM 1295 O O . ALA A 1 177 ? 10.746 -6.177 -13.294 1.00 86.31 177 ALA A O 1
ATOM 1296 N N . ARG A 1 178 ? 12.438 -7.644 -13.321 1.00 86.75 178 ARG A N 1
ATOM 1297 C CA . ARG A 1 178 ? 12.338 -7.964 -11.896 1.00 86.75 178 ARG A CA 1
ATOM 1298 C C . ARG A 1 178 ? 13.354 -7.143 -11.131 1.00 86.75 178 ARG A C 1
ATOM 1300 O O . ARG A 1 178 ? 14.550 -7.310 -11.339 1.00 86.75 178 ARG A O 1
ATOM 1307 N N . SER A 1 179 ? 12.869 -6.328 -10.205 1.00 91.25 179 SER A N 1
ATOM 1308 C CA . SER A 1 179 ? 13.701 -5.587 -9.264 1.00 91.25 179 SER A CA 1
ATOM 1309 C C . SER A 1 179 ? 13.212 -5.848 -7.840 1.00 91.25 179 SER A C 1
ATOM 1311 O O . SER A 1 179 ? 12.021 -5.654 -7.570 1.00 91.25 179 SER A O 1
ATOM 1313 N N . PRO A 1 180 ? 14.093 -6.275 -6.917 1.00 91.56 180 PRO A N 1
ATOM 1314 C CA . PRO A 1 180 ? 13.722 -6.442 -5.515 1.00 91.56 180 PRO A CA 1
ATOM 1315 C C . PRO A 1 180 ? 13.304 -5.110 -4.879 1.00 91.56 180 PRO A C 1
ATOM 1317 O O . PRO A 1 180 ? 12.407 -5.098 -4.042 1.00 91.56 180 PRO A O 1
ATOM 1320 N N . VAL A 1 181 ? 13.877 -3.986 -5.326 1.00 93.88 181 VAL A N 1
ATOM 1321 C CA . VAL A 1 181 ? 13.510 -2.645 -4.849 1.00 93.88 181 VAL A CA 1
ATOM 1322 C C . VAL A 1 181 ? 12.066 -2.321 -5.221 1.00 93.88 181 VAL A C 1
ATOM 1324 O O . VAL A 1 181 ? 11.282 -1.938 -4.361 1.00 93.88 181 VAL A O 1
ATOM 1327 N N . TRP A 1 182 ? 11.665 -2.550 -6.475 1.00 92.31 182 TRP A N 1
ATOM 1328 C CA . TRP A 1 182 ? 10.283 -2.292 -6.901 1.00 92.31 182 TRP A CA 1
ATOM 1329 C C . TRP A 1 182 ? 9.287 -3.223 -6.208 1.00 92.31 182 TRP A C 1
ATOM 1331 O O . TRP A 1 182 ? 8.178 -2.805 -5.883 1.00 92.31 182 TRP A O 1
ATOM 1341 N N . ALA A 1 183 ? 9.679 -4.475 -5.950 1.00 90.44 183 ALA A N 1
ATOM 1342 C CA . ALA A 1 183 ? 8.868 -5.399 -5.166 1.00 90.44 183 ALA A CA 1
ATOM 1343 C C . ALA A 1 183 ? 8.684 -4.906 -3.720 1.00 90.44 183 ALA A C 1
ATOM 1345 O O . ALA A 1 183 ? 7.563 -4.929 -3.216 1.00 90.44 183 ALA A O 1
ATOM 1346 N N . ALA A 1 184 ? 9.749 -4.410 -3.083 1.00 93.31 184 ALA A N 1
ATOM 1347 C CA . ALA A 1 184 ? 9.682 -3.835 -1.742 1.00 93.31 184 ALA A CA 1
ATOM 1348 C C . ALA A 1 184 ? 8.775 -2.595 -1.699 1.00 93.31 184 ALA A C 1
ATOM 1350 O O . ALA A 1 184 ? 7.887 -2.527 -0.854 1.00 93.31 184 ALA A O 1
ATOM 1351 N N . LEU A 1 185 ? 8.921 -1.666 -2.652 1.00 93.75 185 LEU A N 1
ATOM 1352 C CA . LEU A 1 185 ? 8.072 -0.470 -2.743 1.00 93.75 185 LEU A CA 1
ATOM 1353 C C . LEU A 1 185 ? 6.589 -0.829 -2.941 1.00 93.75 185 LEU A C 1
ATOM 1355 O O . LEU A 1 185 ? 5.729 -0.232 -2.302 1.00 93.75 185 LEU A O 1
ATOM 1359 N N . ARG A 1 186 ? 6.276 -1.850 -3.751 1.00 91.19 186 ARG A N 1
ATOM 1360 C CA . ARG A 1 186 ? 4.899 -2.364 -3.921 1.00 91.19 186 ARG A CA 1
ATOM 1361 C C . ARG A 1 186 ? 4.343 -3.053 -2.675 1.00 91.19 186 ARG A C 1
ATOM 1363 O O . ARG A 1 186 ? 3.129 -3.108 -2.506 1.00 91.19 186 ARG A O 1
ATOM 1370 N N . ALA A 1 187 ? 5.202 -3.593 -1.815 1.00 93.06 187 ALA A N 1
ATOM 1371 C CA . ALA A 1 187 ? 4.775 -4.272 -0.598 1.00 93.06 187 ALA A CA 1
ATOM 1372 C C . ALA A 1 187 ? 4.377 -3.295 0.521 1.00 93.06 187 ALA A C 1
ATOM 1374 O O . ALA A 1 187 ? 3.565 -3.659 1.369 1.00 93.06 187 ALA A O 1
ATOM 1375 N N . LEU A 1 188 ? 4.906 -2.064 0.527 1.00 95.50 188 LEU A N 1
ATOM 1376 C CA . LEU A 1 188 ? 4.621 -1.069 1.569 1.00 95.50 188 LEU A CA 1
ATOM 1377 C C . LEU A 1 188 ? 3.130 -0.686 1.659 1.00 95.50 188 LEU A C 1
ATOM 1379 O O . LEU A 1 188 ? 2.584 -0.775 2.764 1.00 95.50 188 LEU A O 1
ATOM 1383 N N . PRO A 1 189 ? 2.422 -0.365 0.554 1.00 95.31 189 PRO A N 1
ATOM 1384 C CA . PRO A 1 189 ? 0.988 -0.113 0.634 1.00 95.31 189 PRO A CA 1
ATOM 1385 C C . PRO A 1 189 ? 0.178 -1.328 1.078 1.00 95.31 189 PRO A C 1
ATOM 1387 O O . PRO A 1 189 ? -0.754 -1.186 1.870 1.00 95.31 189 PRO A O 1
ATOM 1390 N N . LEU A 1 190 ? 0.558 -2.532 0.634 1.00 94.75 190 LEU A N 1
ATOM 1391 C CA . LEU A 1 190 ? -0.090 -3.774 1.065 1.00 94.75 190 LEU A CA 1
ATOM 1392 C C . LEU A 1 190 ? 0.092 -3.996 2.569 1.00 94.75 190 LEU A C 1
ATOM 1394 O O . LEU A 1 190 ? -0.866 -4.332 3.262 1.00 94.75 190 LEU A O 1
ATOM 1398 N N . LEU A 1 191 ? 1.287 -3.744 3.105 1.00 96.38 191 LEU A N 1
ATOM 1399 C CA . LEU A 1 191 ? 1.531 -3.793 4.545 1.00 96.38 191 LEU A CA 1
ATOM 1400 C C . LEU A 1 191 ? 0.627 -2.803 5.293 1.00 96.38 191 LEU A C 1
ATOM 1402 O O . LEU A 1 191 ? -0.000 -3.188 6.280 1.00 96.38 191 LEU A O 1
ATOM 1406 N N . GLY A 1 192 ? 0.506 -1.564 4.805 1.00 97.12 192 GLY A N 1
ATOM 1407 C CA . GLY A 1 192 ? -0.420 -0.572 5.358 1.00 97.12 192 GLY A CA 1
ATOM 1408 C C . GLY A 1 192 ? -1.868 -1.067 5.372 1.00 97.12 192 GLY A C 1
ATOM 1409 O O . GLY A 1 192 ? -2.532 -1.031 6.406 1.00 97.12 192 GLY A O 1
ATOM 1410 N N . CYS A 1 193 ? -2.327 -1.631 4.257 1.00 97.44 193 CYS A N 1
ATOM 1411 C CA . CYS A 1 193 ? -3.656 -2.221 4.110 1.00 97.44 193 CYS A CA 1
ATOM 1412 C C . CYS A 1 193 ? -3.910 -3.370 5.108 1.00 97.44 193 CYS A C 1
ATOM 1414 O O . CYS A 1 193 ? -4.922 -3.382 5.814 1.00 97.44 193 CYS A O 1
ATOM 1416 N N . GLY A 1 194 ? -2.958 -4.297 5.242 1.00 97.75 194 GLY A N 1
ATOM 1417 C CA . GLY A 1 194 ? -3.037 -5.391 6.214 1.00 97.75 194 GLY A CA 1
ATOM 1418 C C . GLY A 1 194 ? -3.076 -4.894 7.664 1.00 97.75 194 GLY A C 1
ATOM 1419 O O . GLY A 1 194 ? -3.882 -5.378 8.463 1.00 97.75 194 GLY A O 1
ATOM 1420 N N . LEU A 1 195 ? -2.260 -3.888 7.998 1.00 98.00 195 LEU A N 1
ATOM 1421 C CA . LEU A 1 195 ? -2.252 -3.261 9.322 1.00 98.00 195 LEU A CA 1
ATOM 1422 C C . LEU A 1 195 ? -3.576 -2.550 9.629 1.00 98.00 195 LEU A C 1
ATOM 1424 O O . LEU A 1 195 ? -4.094 -2.702 10.734 1.00 98.00 195 LEU A O 1
ATOM 1428 N N . LEU A 1 196 ? -4.161 -1.828 8.667 1.00 98.25 196 LEU A N 1
ATOM 1429 C CA . LEU A 1 196 ? -5.475 -1.194 8.827 1.00 98.25 196 LEU A CA 1
ATOM 1430 C C . LEU A 1 196 ? -6.563 -2.235 9.129 1.00 98.25 196 LEU A C 1
ATOM 1432 O O . LEU A 1 196 ? -7.295 -2.092 10.110 1.00 98.25 196 LEU A O 1
ATOM 1436 N N . ALA A 1 197 ? -6.632 -3.319 8.350 1.00 98.19 197 ALA A N 1
ATOM 1437 C CA . ALA A 1 197 ? -7.586 -4.402 8.594 1.00 98.19 197 ALA A CA 1
ATOM 1438 C C . ALA A 1 197 ? -7.377 -5.059 9.973 1.00 98.19 197 ALA A C 1
ATOM 1440 O O . ALA A 1 197 ? -8.343 -5.337 10.692 1.00 98.19 197 ALA A O 1
ATOM 1441 N N . TYR A 1 198 ? -6.118 -5.266 10.374 1.00 97.94 198 TYR A N 1
ATOM 1442 C CA . TYR A 1 198 ? -5.769 -5.806 11.688 1.00 97.94 198 TYR A CA 1
ATOM 1443 C C . TYR A 1 198 ? -6.212 -4.895 12.839 1.00 97.94 198 TYR A C 1
ATOM 1445 O O . TYR A 1 198 ? -6.797 -5.378 13.812 1.00 97.94 198 TYR A O 1
ATOM 1453 N N . LEU A 1 199 ? -5.987 -3.586 12.727 1.00 97.25 199 LEU A N 1
ATOM 1454 C CA . LEU A 1 199 ? -6.399 -2.606 13.734 1.00 97.25 199 LEU A CA 1
ATOM 1455 C C . LEU A 1 199 ? -7.920 -2.564 13.894 1.00 97.25 199 LEU A C 1
ATOM 1457 O O . LEU A 1 199 ? -8.411 -2.546 15.026 1.00 97.25 199 LEU A O 1
ATOM 1461 N N . ILE A 1 200 ? -8.662 -2.621 12.784 1.00 97.00 200 ILE A N 1
ATOM 1462 C CA . ILE A 1 200 ? -10.128 -2.691 12.810 1.00 97.00 200 ILE A CA 1
ATOM 1463 C C . ILE A 1 200 ? -10.596 -3.949 13.546 1.00 97.00 200 ILE A C 1
ATOM 1465 O O . ILE A 1 200 ? -11.455 -3.866 14.431 1.00 97.00 200 ILE A O 1
ATOM 1469 N N . TYR A 1 201 ? -10.008 -5.105 13.223 1.00 96.62 201 TYR A N 1
ATOM 1470 C CA . TYR A 1 201 ? -10.300 -6.369 13.896 1.00 96.62 201 TYR A CA 1
ATOM 1471 C C . TYR A 1 201 ? -10.028 -6.294 15.404 1.00 96.62 201 TYR A C 1
ATOM 1473 O O . TYR A 1 201 ? -10.922 -6.592 16.199 1.00 96.62 201 TYR A O 1
ATOM 1481 N N . ARG A 1 202 ? -8.823 -5.862 15.799 1.00 95.12 202 ARG A N 1
ATOM 1482 C CA . ARG A 1 202 ? -8.401 -5.761 17.205 1.00 95.12 202 ARG A CA 1
ATOM 1483 C C . ARG A 1 202 ? -9.325 -4.848 17.999 1.00 95.12 202 ARG A C 1
ATOM 1485 O O . ARG A 1 202 ? -9.919 -5.286 18.978 1.00 95.12 202 ARG A O 1
ATOM 1492 N N . ARG A 1 203 ? -9.515 -3.614 17.530 1.00 92.38 203 ARG A N 1
ATOM 1493 C CA . ARG A 1 203 ? -10.319 -2.619 18.244 1.00 92.38 203 ARG A CA 1
ATOM 1494 C C . ARG A 1 203 ? -11.787 -3.031 18.359 1.00 92.38 203 ARG A C 1
ATOM 1496 O O . ARG A 1 203 ? -12.408 -2.777 19.385 1.00 92.38 203 ARG A O 1
ATOM 1503 N N . SER A 1 204 ? -12.342 -3.676 17.336 1.00 86.62 204 SER A N 1
ATOM 1504 C CA . SER A 1 204 ? -13.730 -4.156 17.367 1.00 86.62 204 SER A CA 1
ATOM 1505 C C . SER A 1 204 ? -13.925 -5.378 18.269 1.00 86.62 204 SER A C 1
ATOM 1507 O O . SER A 1 204 ? -15.028 -5.587 18.773 1.00 86.62 204 SER A O 1
ATOM 1509 N N . ALA A 1 205 ? -12.885 -6.195 18.464 1.00 76.44 205 ALA A N 1
ATOM 1510 C CA . ALA A 1 205 ? -12.928 -7.343 19.364 1.00 76.44 205 ALA A CA 1
ATOM 1511 C C . ALA A 1 205 ? -12.961 -6.909 20.838 1.00 76.44 205 ALA A C 1
ATOM 1513 O O . ALA A 1 205 ? -13.715 -7.497 21.611 1.00 76.44 205 ALA A O 1
ATOM 1514 N N . ASP A 1 206 ? -12.229 -5.849 21.196 1.00 79.31 206 ASP A N 1
ATOM 1515 C CA . ASP A 1 206 ? -12.179 -5.324 22.570 1.00 79.31 206 ASP A CA 1
ATOM 1516 C C . ASP A 1 206 ? -13.562 -4.853 23.071 1.00 79.31 206 ASP A C 1
ATOM 1518 O O . ASP A 1 206 ? -13.880 -4.995 24.249 1.00 79.31 206 ASP A O 1
ATOM 1522 N N . TYR A 1 207 ? -14.431 -4.368 22.173 1.00 69.19 207 TYR A N 1
ATOM 1523 C CA . TYR A 1 207 ? -15.815 -3.987 22.499 1.00 69.19 207 TYR A CA 1
ATOM 1524 C C . TYR A 1 207 ? -16.743 -5.169 22.826 1.00 69.19 207 TYR A C 1
ATOM 1526 O O . TYR A 1 207 ? -17.859 -4.940 23.275 1.00 69.19 207 TYR A O 1
ATOM 1534 N N . ARG A 1 208 ? -16.340 -6.424 22.580 1.00 59.06 208 ARG A N 1
ATOM 1535 C CA . ARG A 1 208 ? -17.143 -7.600 22.973 1.00 59.06 208 ARG A CA 1
ATOM 1536 C C . ARG A 1 208 ? -16.879 -8.059 24.407 1.00 59.06 208 ARG A C 1
ATOM 1538 O O . ARG A 1 208 ? -17.645 -8.872 24.912 1.00 59.06 208 ARG A O 1
ATOM 1545 N N . THR A 1 209 ? -15.768 -7.634 25.004 1.00 53.47 209 THR A N 1
ATOM 1546 C CA . THR A 1 209 ? -15.299 -8.101 26.321 1.00 53.47 209 THR A CA 1
ATOM 1547 C C . THR A 1 209 ? -15.468 -7.069 27.434 1.00 53.47 209 THR A C 1
ATOM 1549 O O . THR A 1 209 ? -15.168 -7.388 28.581 1.00 53.47 209 THR A O 1
ATOM 1552 N N . ALA A 1 210 ? -15.904 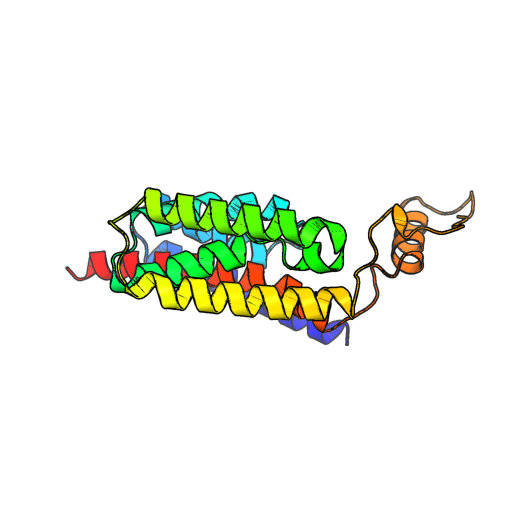-5.856 27.093 1.00 47.34 210 ALA A N 1
ATOM 1553 C CA . ALA A 1 210 ? -16.287 -4.799 28.024 1.00 47.34 210 ALA A CA 1
ATOM 1554 C C . ALA A 1 210 ? -17.814 -4.741 28.130 1.00 47.34 210 ALA A C 1
ATOM 1556 O O . ALA A 1 210 ? -18.304 -4.484 29.248 1.00 47.34 210 ALA A O 1
#

Secondary structure (DSSP, 8-state):
-HHHHHHHHHHHHHHHHHHHHHHHHH---HHHHHHHHHHHGGGT-S---GGGGGGGHHHHHHHHHH--HHHHHHHHHHHHHHHS-HHHHHH-GGGHHHHHHHHHHHHHHHHHHSSPPPTTHHHHHHHHHHHHHHHHHHHHHSPPP-TTTT--S----TTS-HHHHHHHHHHHTTTT---HHHHHHHHHHHHHHHHHHHHHHHHHHHTTT-

Solvent-accessible surface area (backbone atoms only — not comparable to full-atom values): 11303 Å² total; per-residue (Å²): 108,73,66,56,57,51,51,50,48,50,50,46,24,52,50,39,53,54,49,48,55,50,36,67,76,55,30,84,53,66,64,56,42,52,15,28,48,35,18,38,46,76,44,67,54,95,75,76,58,77,78,60,44,60,52,28,45,55,23,43,53,48,40,33,62,68,46,53,80,94,48,37,26,58,44,49,41,18,40,48,31,39,70,40,57,54,53,46,27,17,49,37,59,90,46,41,67,58,47,51,51,50,42,50,50,50,52,51,51,45,48,69,58,34,72,80,85,53,84,66,40,54,62,33,53,50,52,50,51,52,48,50,54,52,49,46,54,52,14,66,78,52,63,39,65,41,87,67,83,46,55,67,97,77,80,73,62,93,84,54,52,70,69,55,46,52,52,50,50,39,52,74,30,47,66,72,59,88,49,73,67,62,53,52,33,58,44,41,30,52,50,9,22,51,47,39,25,48,50,47,46,54,61,44,42,57,70,74,77,111

Sequence (210 aa):
GIAGAGYVALACALAAVAFSVVIWRRVPDRFARFAAFSALLPFVTTFFHEHDLLVAYPAVIWCALRTGSAMRAVALAATLLAGIDWLGMAQRPAGIAQIVLLGVAAAAAFCALGEPPSNQLAPAIAAIALLMVAAAAAAHAHPLPVWPDALRRFHASPEASAATVWLEEQRANGLLARSPVWAALRALPLLGCGLLAYLIYRRSADYRTA

Nearest PDB structures (foldseek):
  7x0z-assembly1_A  TM=2.511E-01  e=5.112E+00  Homo sapiens